Protein AF-A0A6U0AKM1-F1 (afdb_monomer_lite)

Radius of gyration: 22.74 Å; chains: 1; bounding box: 50×72×62 Å

Secondary structure (DSSP, 8-state):
---SSSHHHHHHHHHHSTTS---S--SSEEESSHHHHHHHHHHTTTT--EEEEE---HHHHHHHHHHHHHHHHHHHHTT-TTSEEEEES---TT--S-EEEE---TTSSS---EE--TTS--SHHHHHHHHHHHHS-SEEEESPPPSSS-HHHHHHHHHHHHSSSS-EEEEEEEHHHHHHTHHHHHHHHHHHHHHHTTT-EEEEEEESSTT-GGGGGGTS-TT-HHHHHHHHHTTEEEEEEE-TTT--EEEEEEEGGG--HHHHHHHHHHHHHHS-HHHHT---SS------S----------------

pLDDT: mean 78.34, std 20.93, range [28.61, 98.31]

Organism: NCBI:txid1486918

Sequence (309 aa):
MKTRRIISVCMLALVLVGFCQIIGTQAVEEFEDEKQLMQFVEDSRADTLAVLGMFRKPEEHQEYIDAFTHAEQTFRSYGHEDVTFGRTTRLSEKNKKPKVFITAPHYADSDHITSMVESLEFNVTNVVRFAFFTLIPPYAKWPEFPSNRGTVDEVQRANLHAKNDLPKVYVFMLKDGAEDYGVRIHQTLESVGNAVTGFMVIIHIVVPSKDHSLYLQTAVREGEEKQYMDALASGRLVIIGYDPVSGIRDAEARFIDTFNAESLLGFCNGFLKLLPEDAQNGRSPFPIKYFDKRGKNTVGLGKYSHKEL

Structure (mmCIF, N/CA/C/O backbone):
data_AF-A0A6U0AKM1-F1
#
_entry.id   AF-A0A6U0AKM1-F1
#
loop_
_atom_site.group_PDB
_atom_site.id
_atom_site.type_symbol
_atom_site.label_atom_id
_atom_site.label_alt_id
_atom_site.label_comp_id
_atom_site.label_asym_id
_atom_site.label_entity_id
_atom_site.label_seq_id
_atom_site.pdbx_PDB_ins_code
_atom_site.Cartn_x
_atom_site.Cartn_y
_atom_site.Cartn_z
_atom_site.occupancy
_atom_site.B_iso_or_equiv
_atom_site.auth_seq_id
_atom_site.auth_comp_id
_atom_site.auth_asym_id
_atom_site.auth_atom_id
_atom_site.pdbx_PDB_model_num
ATOM 1 N N . MET A 1 1 ? -14.004 -54.950 35.876 1.00 39.25 1 MET A N 1
ATOM 2 C CA . MET A 1 1 ? -13.014 -54.530 34.849 1.00 39.25 1 MET A CA 1
ATOM 3 C C . MET A 1 1 ? -13.642 -54.813 33.490 1.00 39.25 1 MET A C 1
ATOM 5 O O . MET A 1 1 ? -14.092 -55.928 33.333 1.00 39.25 1 MET A O 1
ATOM 9 N N . LYS A 1 2 ? -13.803 -53.939 32.495 1.00 40.56 2 LYS A N 1
ATOM 10 C CA . LYS A 1 2 ? -13.363 -52.572 32.179 1.00 40.56 2 LYS A CA 1
ATOM 11 C C . LYS A 1 2 ? -14.373 -52.053 31.128 1.00 40.56 2 LYS A C 1
ATOM 13 O O . LYS A 1 2 ? -14.289 -52.497 29.993 1.00 40.56 2 LYS A O 1
ATOM 18 N N . THR A 1 3 ? -15.291 -51.139 31.455 1.00 43.62 3 THR A N 1
ATOM 19 C CA . THR A 1 3 ? -16.170 -50.535 30.417 1.00 43.62 3 THR A CA 1
ATOM 20 C C . THR A 1 3 ? -16.804 -49.213 30.869 1.00 43.62 3 THR A C 1
ATOM 22 O O . THR A 1 3 ? -18.014 -49.041 30.830 1.00 43.62 3 THR A O 1
ATOM 25 N N . ARG A 1 4 ? -16.003 -48.258 31.368 1.00 38.56 4 ARG A N 1
ATOM 26 C CA . ARG A 1 4 ? -16.514 -46.931 31.796 1.00 38.56 4 ARG A CA 1
ATOM 27 C C . ARG A 1 4 ? -15.578 -45.735 31.535 1.00 38.56 4 ARG A C 1
ATOM 29 O O . ARG A 1 4 ? -15.658 -44.740 32.239 1.00 38.56 4 ARG A O 1
ATOM 36 N N . ARG A 1 5 ? -14.680 -45.787 30.543 1.00 41.81 5 ARG A N 1
ATOM 37 C CA . ARG A 1 5 ? -13.703 -44.692 30.311 1.00 41.81 5 ARG A CA 1
ATOM 38 C C . ARG A 1 5 ? -13.474 -44.274 28.851 1.00 41.81 5 ARG A C 1
ATOM 40 O O . ARG A 1 5 ? -12.373 -43.867 28.519 1.00 41.81 5 ARG A O 1
ATOM 47 N N . ILE A 1 6 ? -14.480 -44.354 27.975 1.00 45.06 6 ILE A N 1
ATOM 48 C CA . ILE A 1 6 ? -14.301 -43.926 26.565 1.00 45.06 6 ILE A CA 1
ATOM 49 C C . ILE A 1 6 ? -15.287 -42.828 26.119 1.00 45.06 6 ILE A C 1
ATOM 51 O O . ILE A 1 6 ? -15.034 -42.144 25.140 1.00 45.06 6 ILE A O 1
ATOM 55 N N . ILE A 1 7 ? -16.346 -42.531 26.880 1.00 41.19 7 ILE A N 1
ATOM 56 C CA . ILE A 1 7 ? -17.359 -41.547 26.441 1.00 41.19 7 ILE A CA 1
ATOM 57 C C . ILE A 1 7 ? -17.009 -40.095 26.846 1.00 41.19 7 ILE A C 1
ATOM 59 O O . ILE A 1 7 ? -17.498 -39.149 26.241 1.00 41.19 7 ILE A O 1
ATOM 63 N N . SER A 1 8 ? -16.085 -39.882 27.792 1.00 38.69 8 SER A N 1
ATOM 64 C CA . SER A 1 8 ? -15.742 -38.528 28.274 1.00 38.69 8 SER A CA 1
ATOM 65 C C . SER A 1 8 ? -14.706 -37.770 27.435 1.00 38.69 8 SER A C 1
ATOM 67 O O . SER A 1 8 ? -14.586 -36.563 27.598 1.00 38.69 8 SER A O 1
ATOM 69 N N . VAL A 1 9 ? -13.961 -38.438 26.546 1.00 40.88 9 VAL A N 1
ATOM 70 C CA . VAL A 1 9 ? -12.905 -37.777 25.750 1.00 40.88 9 VAL A CA 1
ATOM 71 C C . VAL A 1 9 ? -13.453 -37.249 24.418 1.00 40.88 9 VAL A C 1
ATOM 73 O O . VAL A 1 9 ? -13.038 -36.190 23.961 1.00 40.88 9 VAL A O 1
ATOM 76 N N . CYS A 1 10 ? -14.472 -37.897 23.843 1.00 34.91 10 CYS A N 1
ATOM 77 C CA . CYS A 1 10 ? -15.115 -37.409 22.619 1.00 34.91 10 CYS A CA 1
ATOM 78 C C . CYS A 1 10 ? -16.050 -36.210 22.856 1.00 34.91 10 CYS A C 1
ATOM 80 O O . CYS A 1 10 ? -16.177 -35.374 21.969 1.00 34.91 10 CYS A O 1
ATOM 82 N N . MET A 1 11 ? -16.651 -36.066 24.047 1.00 33.38 11 MET A N 1
ATOM 83 C CA . MET A 1 11 ? -17.447 -34.869 24.370 1.00 33.38 11 MET A CA 1
ATOM 84 C C . MET A 1 11 ? -16.588 -33.622 24.618 1.00 33.38 11 MET A C 1
ATOM 86 O O . MET A 1 11 ? -17.044 -32.525 24.321 1.00 33.38 11 MET A O 1
ATOM 90 N N . LEU A 1 12 ? -15.347 -33.763 25.099 1.00 35.78 12 LEU A N 1
ATOM 91 C CA . LEU A 1 12 ? -14.451 -32.611 25.258 1.00 35.78 12 LEU A CA 1
ATOM 92 C C . LEU A 1 12 ? -13.901 -32.124 23.906 1.00 35.78 12 LEU A C 1
ATOM 94 O O . LEU A 1 12 ? -13.758 -30.925 23.695 1.00 35.78 12 LEU A O 1
ATOM 98 N N . ALA A 1 13 ? -13.669 -33.043 22.961 1.00 35.19 13 ALA A N 1
ATOM 99 C CA . ALA A 1 13 ? -13.257 -32.699 21.600 1.00 35.19 13 ALA A CA 1
ATOM 100 C C . ALA A 1 13 ? -14.390 -32.051 20.778 1.00 35.19 13 ALA A C 1
ATOM 102 O O . ALA A 1 13 ? -14.126 -31.203 19.936 1.00 35.19 13 ALA A O 1
ATOM 103 N N . LEU A 1 14 ? -15.657 -32.377 21.055 1.00 34.97 14 LEU A N 1
ATOM 104 C CA . LEU A 1 14 ? -16.810 -31.737 20.404 1.00 34.97 14 LEU A CA 1
ATOM 105 C C . LEU A 1 14 ? -17.136 -30.339 20.956 1.00 34.97 14 LEU A C 1
ATOM 107 O O . LEU A 1 14 ? -17.734 -29.542 20.242 1.00 34.97 14 LEU A O 1
ATOM 111 N N . VAL A 1 15 ? -16.699 -30.007 22.175 1.00 36.28 15 VAL A N 1
ATOM 112 C CA . VAL A 1 15 ? -16.806 -28.637 22.716 1.00 36.28 15 VAL A CA 1
ATOM 113 C C . VAL A 1 15 ? -15.678 -27.735 22.192 1.00 36.28 15 VAL A C 1
ATOM 115 O O . VAL A 1 15 ? -15.902 -26.546 21.996 1.00 36.28 15 VAL A O 1
ATOM 118 N N . LEU A 1 16 ? -14.507 -28.293 21.862 1.00 33.41 16 LEU A N 1
ATOM 119 C CA . LEU A 1 16 ? -13.400 -27.556 21.230 1.00 33.41 16 LEU A CA 1
ATOM 120 C C . LEU A 1 16 ? -13.562 -27.364 19.712 1.00 33.41 16 LEU A C 1
ATOM 122 O O . LEU A 1 16 ? -13.019 -26.416 19.161 1.00 33.41 16 LEU A O 1
ATOM 126 N N . VAL A 1 17 ? -14.346 -28.210 19.039 1.00 35.88 17 VAL A N 1
ATOM 127 C CA . VAL A 1 17 ? -14.653 -28.075 17.597 1.00 35.88 17 VAL A CA 1
ATOM 128 C C . VAL A 1 17 ? -15.989 -27.337 17.360 1.00 35.88 17 VAL A C 1
ATOM 130 O O . VAL A 1 17 ? -16.316 -26.961 16.237 1.00 35.88 17 VAL A O 1
ATOM 133 N N . GLY A 1 18 ? -16.754 -27.065 18.424 1.00 29.38 18 GLY A N 1
ATOM 134 C CA . GLY A 1 18 ? -18.084 -26.448 18.370 1.00 29.38 18 GLY A CA 1
ATOM 135 C C . GLY A 1 18 ? -18.129 -24.916 18.297 1.00 29.38 18 GLY A C 1
ATOM 136 O O . GLY A 1 18 ? -19.227 -24.372 18.235 1.00 29.38 18 GLY A O 1
ATOM 137 N N . PHE A 1 19 ? -16.987 -24.216 18.288 1.00 34.62 19 PHE A N 1
ATOM 138 C CA . PHE A 1 19 ? -16.932 -22.742 18.233 1.00 34.62 19 PHE A CA 1
ATOM 139 C C . PHE A 1 19 ? -16.480 -22.154 16.884 1.00 34.62 19 PHE A C 1
ATOM 141 O O . PHE A 1 19 ? -16.369 -20.941 16.762 1.00 34.62 19 PHE A O 1
ATOM 148 N N . CYS A 1 20 ? -16.293 -22.976 15.844 1.00 32.62 20 CYS A N 1
ATOM 149 C CA . CYS A 1 20 ? -15.919 -22.500 14.500 1.00 32.62 20 CYS A CA 1
ATOM 150 C C . CYS A 1 20 ? -17.064 -22.537 13.473 1.00 32.62 20 CYS A C 1
ATOM 152 O O . CYS A 1 20 ? -16.818 -22.523 12.270 1.00 32.62 20 CYS A O 1
ATOM 154 N N . GLN A 1 21 ? -18.326 -22.564 13.912 1.00 33.31 21 GLN A N 1
ATOM 155 C CA . GLN A 1 21 ? -19.469 -22.392 13.009 1.00 33.31 21 GLN A CA 1
ATOM 156 C C . GLN A 1 21 ? -20.300 -21.164 13.382 1.00 33.31 21 GLN A C 1
ATOM 158 O O . GLN A 1 21 ? -21.411 -21.277 13.891 1.00 33.31 21 GLN A O 1
ATOM 163 N N . ILE A 1 22 ? -19.772 -19.981 13.059 1.00 38.09 22 ILE A N 1
ATOM 164 C CA . ILE A 1 22 ? -20.593 -18.789 12.828 1.00 38.09 22 ILE A CA 1
ATOM 165 C C . ILE A 1 22 ? -20.657 -18.583 11.314 1.00 38.09 22 ILE A C 1
ATOM 167 O O . ILE A 1 22 ? -19.802 -17.952 10.700 1.00 38.09 22 ILE A O 1
ATOM 171 N N . ILE A 1 23 ? -21.687 -19.157 10.693 1.00 35.72 23 ILE A N 1
ATOM 172 C CA . ILE A 1 23 ? -22.139 -18.729 9.369 1.00 35.72 23 ILE A CA 1
ATOM 173 C C . ILE A 1 23 ? -22.959 -17.459 9.603 1.00 35.72 23 ILE A C 1
ATOM 175 O O . ILE A 1 23 ? -24.096 -17.535 10.065 1.00 35.72 23 ILE A O 1
ATOM 179 N N . GLY A 1 24 ? -22.374 -16.302 9.295 1.00 30.30 24 GLY A N 1
ATOM 180 C CA . GLY A 1 24 ? -23.099 -15.035 9.216 1.00 30.30 24 GLY A CA 1
ATOM 181 C C . GLY A 1 24 ? -22.304 -13.828 9.698 1.00 30.30 24 GLY A C 1
ATOM 182 O O . GLY A 1 24 ? -22.406 -13.456 10.858 1.00 30.30 24 GLY A O 1
ATOM 183 N N . THR A 1 25 ? -21.580 -13.188 8.775 1.00 37.41 25 THR A N 1
ATOM 184 C CA . THR A 1 25 ? -21.499 -11.719 8.641 1.00 37.41 25 THR A CA 1
ATOM 185 C C . THR A 1 25 ? -21.660 -10.906 9.934 1.00 37.41 25 THR A C 1
ATOM 187 O O . THR A 1 25 ? -22.650 -10.190 10.094 1.00 37.41 25 THR A O 1
ATOM 190 N N . GLN A 1 26 ? -20.678 -10.945 10.832 1.00 46.28 26 GLN A N 1
ATOM 191 C CA . GLN A 1 26 ? -20.429 -9.799 11.703 1.00 46.28 26 GLN A CA 1
ATOM 192 C C . GLN A 1 26 ? -19.240 -9.020 11.140 1.00 46.28 26 GLN A C 1
ATOM 194 O O . GLN A 1 26 ? -18.297 -9.589 10.599 1.00 46.28 26 GLN A O 1
ATOM 199 N N . ALA A 1 27 ? -19.392 -7.697 11.110 1.00 72.69 27 ALA A N 1
ATOM 200 C CA . ALA A 1 27 ? -18.392 -6.760 10.608 1.00 72.69 27 ALA A CA 1
ATOM 201 C C . ALA A 1 27 ? -17.082 -6.928 11.392 1.00 72.69 27 ALA A C 1
ATOM 203 O O . ALA A 1 27 ? -16.047 -7.190 10.807 1.00 72.69 27 ALA A O 1
ATOM 204 N N . VAL A 1 28 ? -17.165 -6.936 12.720 1.00 85.06 28 VAL A N 1
ATOM 205 C CA . VAL A 1 28 ? -16.029 -7.023 13.642 1.00 85.06 28 VAL A CA 1
ATOM 206 C C . VAL A 1 28 ? -16.241 -8.205 14.593 1.00 85.06 28 VAL A C 1
ATOM 208 O O . VAL A 1 28 ? -17.350 -8.378 15.096 1.00 85.06 28 VAL A O 1
ATOM 211 N N . GLU A 1 29 ? -15.200 -8.995 14.849 1.00 89.50 29 GLU A N 1
ATOM 212 C CA . GLU A 1 29 ? -15.200 -10.082 15.835 1.00 89.50 29 GLU A CA 1
ATOM 213 C C . GLU A 1 29 ? -15.211 -9.529 17.270 1.00 89.50 29 GLU A C 1
ATOM 215 O O . GLU A 1 29 ? -14.455 -8.617 17.603 1.00 89.50 29 GLU A O 1
ATOM 220 N N . GLU A 1 30 ? -16.064 -10.070 18.141 1.00 90.94 30 GLU A N 1
ATOM 221 C CA . GLU A 1 30 ? -16.194 -9.618 19.533 1.00 90.94 30 GLU A CA 1
ATOM 222 C C . GLU A 1 30 ? -15.528 -10.604 20.496 1.00 90.94 30 GLU A C 1
ATOM 224 O O . GLU A 1 30 ? -15.947 -11.756 20.619 1.00 90.94 30 GLU A O 1
ATOM 229 N N . PHE A 1 31 ? -14.533 -10.124 21.236 1.00 90.31 31 PHE A N 1
ATOM 230 C CA . PHE A 1 31 ? -13.915 -10.837 22.348 1.00 90.31 31 PHE A CA 1
ATOM 231 C C . PHE A 1 31 ? -14.637 -10.511 23.656 1.00 90.31 31 PHE A C 1
ATOM 233 O O . PHE A 1 31 ? -14.935 -9.347 23.953 1.00 90.31 31 PHE A O 1
ATOM 240 N N . GLU A 1 32 ? -14.868 -11.538 24.473 1.00 88.56 32 GLU A N 1
ATOM 241 C CA . GLU A 1 32 ? -15.566 -11.438 25.751 1.00 88.56 32 GLU A CA 1
ATOM 242 C C . GLU A 1 32 ? -14.906 -10.416 26.676 1.00 88.56 32 GLU A C 1
ATOM 244 O O . GLU A 1 32 ? -15.606 -9.608 27.289 1.00 88.56 32 GLU A O 1
ATOM 249 N N . ASP A 1 33 ? -13.576 -10.433 26.763 1.00 87.81 33 ASP A N 1
ATOM 250 C CA . ASP A 1 33 ? -12.797 -9.535 27.603 1.00 87.81 33 ASP A CA 1
ATOM 251 C C . ASP A 1 33 ? -11.377 -9.289 27.064 1.00 87.81 33 ASP A C 1
ATOM 253 O O . ASP A 1 33 ? -10.931 -9.863 26.065 1.00 87.81 33 ASP A O 1
ATOM 257 N N . GLU A 1 34 ? -10.656 -8.403 27.757 1.00 88.69 34 GLU A N 1
ATOM 258 C CA . GLU A 1 34 ? -9.249 -8.092 27.491 1.00 88.69 34 GLU A CA 1
ATOM 259 C C . GLU A 1 34 ? -8.356 -9.345 27.500 1.00 88.69 34 GLU A C 1
ATOM 261 O O . GLU A 1 34 ? -7.423 -9.437 26.705 1.00 88.69 34 GLU A O 1
ATOM 266 N N . LYS A 1 35 ? -8.640 -10.331 28.359 1.00 88.94 35 LYS A N 1
ATOM 267 C CA . LYS A 1 35 ? -7.818 -11.539 28.486 1.00 88.94 35 LYS A CA 1
ATOM 268 C C . LYS A 1 35 ? -7.959 -12.428 27.252 1.00 88.94 35 LYS A C 1
ATOM 270 O O . LYS A 1 35 ? -6.947 -12.904 26.749 1.00 88.94 35 LYS A O 1
ATOM 275 N N . GLN A 1 36 ? -9.178 -12.636 26.760 1.00 88.38 36 GLN A N 1
ATOM 276 C CA . GLN A 1 36 ? -9.423 -13.434 25.561 1.00 88.38 36 GLN A CA 1
ATOM 277 C C . GLN A 1 36 ? -8.796 -12.789 24.321 1.00 88.38 36 GLN A C 1
ATOM 279 O O . GLN A 1 36 ? -8.185 -13.483 23.514 1.00 88.38 36 GLN A O 1
ATOM 284 N N . LEU A 1 37 ? -8.898 -11.463 24.193 1.00 88.31 37 LEU A N 1
ATOM 285 C CA . LEU A 1 37 ? -8.270 -10.734 23.091 1.00 88.31 37 LEU A CA 1
ATOM 286 C C . LEU A 1 37 ? -6.741 -10.875 23.137 1.00 88.31 37 LEU A C 1
ATOM 288 O O . LEU A 1 37 ? -6.114 -11.160 22.121 1.00 88.31 37 LEU A O 1
ATOM 292 N N . MET A 1 38 ? -6.127 -10.733 24.314 1.00 86.19 38 MET A N 1
ATOM 293 C CA . MET A 1 38 ? -4.679 -10.921 24.452 1.00 86.19 38 MET A CA 1
ATOM 294 C C . MET A 1 38 ? -4.245 -12.375 24.233 1.00 86.19 38 MET A C 1
ATOM 296 O O . MET A 1 38 ? -3.165 -12.602 23.701 1.00 86.19 38 MET A O 1
ATOM 300 N N . GLN A 1 39 ? -5.087 -13.354 24.572 1.00 85.56 39 GLN A N 1
ATOM 301 C CA . GLN A 1 39 ? -4.829 -14.753 24.239 1.00 85.56 39 GLN A CA 1
ATOM 302 C C . GLN A 1 39 ? -4.851 -14.982 22.721 1.00 85.56 39 GLN A C 1
ATOM 304 O O . GLN A 1 39 ? -3.956 -15.635 22.198 1.00 85.56 39 GLN A O 1
ATOM 309 N N . PHE A 1 40 ? -5.798 -14.373 21.998 1.00 83.88 40 PHE A N 1
ATOM 310 C CA . PHE A 1 40 ? -5.787 -14.388 20.533 1.00 83.88 40 PHE A CA 1
ATOM 311 C C . PHE A 1 40 ? -4.476 -13.823 19.975 1.00 83.88 40 PHE A C 1
ATOM 313 O O . PHE A 1 40 ? -3.875 -14.454 19.119 1.00 83.88 40 PHE A O 1
ATOM 320 N N . VAL A 1 41 ? -3.980 -12.701 20.509 1.00 80.62 41 VAL A N 1
ATOM 321 C CA . VAL A 1 41 ? -2.684 -12.114 20.111 1.00 80.62 41 VAL A CA 1
ATOM 322 C C . VAL A 1 41 ? -1.508 -13.074 20.326 1.00 80.62 41 VAL A C 1
ATOM 324 O O . VAL A 1 41 ? -0.542 -13.054 19.564 1.00 80.62 41 VAL A O 1
ATOM 327 N N . GLU A 1 42 ? -1.546 -13.885 21.382 1.00 77.88 42 GLU A N 1
ATOM 328 C CA . GLU A 1 42 ? -0.516 -14.887 21.667 1.00 77.88 42 GLU A CA 1
ATOM 329 C C . GLU A 1 42 ? -0.609 -16.106 20.740 1.00 77.88 42 GLU A C 1
ATOM 331 O O . GLU A 1 42 ? 0.427 -16.602 20.295 1.00 77.88 42 GLU A O 1
ATOM 336 N N . ASP A 1 43 ? -1.827 -16.536 20.413 1.00 73.38 43 ASP A N 1
ATOM 337 C CA . ASP A 1 43 ? -2.104 -17.702 19.572 1.00 73.38 43 ASP A CA 1
ATOM 338 C C . ASP A 1 43 ? -1.950 -17.392 18.067 1.00 73.38 43 ASP A C 1
ATOM 340 O O . ASP A 1 43 ? -1.542 -18.254 17.292 1.00 73.38 43 ASP A O 1
ATOM 344 N N . SER A 1 44 ? -2.222 -16.152 17.641 1.00 62.97 44 SER A N 1
ATOM 345 C CA . SER A 1 44 ? -2.247 -15.717 16.236 1.00 62.97 44 SER A CA 1
ATOM 346 C C . SER A 1 44 ? -0.889 -15.257 15.696 1.00 62.97 44 SER A C 1
ATOM 348 O O . SER A 1 44 ? -0.823 -14.657 14.624 1.00 62.97 44 SER A O 1
ATOM 350 N N . ARG A 1 45 ? 0.207 -15.515 16.423 1.00 60.62 45 ARG A N 1
ATOM 351 C CA . ARG A 1 45 ? 1.580 -15.061 16.114 1.00 60.62 45 ARG A CA 1
ATOM 352 C C . ARG A 1 45 ? 2.192 -15.646 14.829 1.00 60.62 45 ARG A C 1
ATOM 354 O O . ARG A 1 45 ? 3.411 -15.583 14.697 1.00 60.62 45 ARG A O 1
ATOM 361 N N . ALA A 1 46 ? 1.421 -16.227 13.914 1.00 52.97 46 ALA A N 1
ATOM 362 C CA . ALA A 1 46 ? 1.972 -16.811 12.689 1.00 52.97 46 ALA A CA 1
ATOM 363 C C . ALA A 1 46 ? 1.140 -16.592 11.414 1.00 52.97 46 ALA A C 1
ATOM 365 O O . ALA A 1 46 ? 1.741 -16.559 10.346 1.00 52.97 46 ALA A O 1
ATOM 366 N N . ASP A 1 47 ? -0.190 -16.437 11.500 1.00 61.00 47 ASP A N 1
ATOM 367 C CA . ASP A 1 47 ? -1.055 -16.715 10.336 1.00 61.00 47 ASP A CA 1
ATOM 368 C C . ASP A 1 47 ? -2.269 -15.768 10.183 1.00 61.00 47 ASP A C 1
ATOM 370 O O . ASP A 1 47 ? -3.279 -16.142 9.583 1.00 61.00 47 ASP A O 1
ATOM 374 N N . THR A 1 48 ? -2.283 -14.578 10.802 1.00 70.06 48 THR A N 1
ATOM 375 C CA . THR A 1 48 ? -3.468 -13.694 10.721 1.00 70.06 48 THR A CA 1
ATOM 376 C C . THR A 1 48 ? -3.130 -12.206 10.666 1.00 70.06 48 THR A C 1
ATOM 378 O O . THR A 1 48 ? -2.514 -11.642 11.572 1.00 70.06 48 THR A O 1
ATOM 381 N N . LEU A 1 49 ? -3.623 -11.533 9.620 1.00 79.06 49 LEU A N 1
ATOM 382 C CA . LEU A 1 49 ? -3.681 -10.074 9.532 1.00 79.06 49 LEU A CA 1
ATOM 383 C C . LEU A 1 49 ? -4.817 -9.552 10.418 1.00 79.06 49 LEU A C 1
ATOM 385 O O . LEU A 1 49 ? -5.970 -9.554 9.995 1.00 79.06 49 LEU A O 1
ATOM 389 N N . ALA A 1 50 ? -4.503 -9.101 11.635 1.00 85.50 50 ALA A N 1
ATOM 390 C CA . ALA A 1 50 ? -5.511 -8.659 12.598 1.00 85.50 50 ALA A CA 1
ATOM 391 C C . ALA A 1 50 ? -5.364 -7.185 13.005 1.00 85.50 50 ALA A C 1
ATOM 393 O O . ALA A 1 50 ? -4.299 -6.744 13.440 1.00 85.50 50 ALA A O 1
ATOM 394 N N . VAL A 1 51 ? -6.471 -6.444 12.937 1.00 90.44 51 VAL A N 1
ATOM 395 C CA . VAL A 1 51 ? -6.646 -5.105 13.509 1.00 90.44 51 VAL A CA 1
ATOM 396 C C . VAL A 1 51 ? -7.513 -5.234 14.754 1.00 90.44 51 VAL A C 1
ATOM 398 O O . VAL A 1 51 ? -8.657 -5.681 14.683 1.00 90.44 51 VAL A O 1
ATOM 401 N N . LEU A 1 52 ? -6.975 -4.852 15.909 1.00 92.81 52 LEU A N 1
ATOM 402 C CA . LEU A 1 52 ? -7.582 -5.116 17.207 1.00 92.81 52 LEU A CA 1
ATOM 403 C 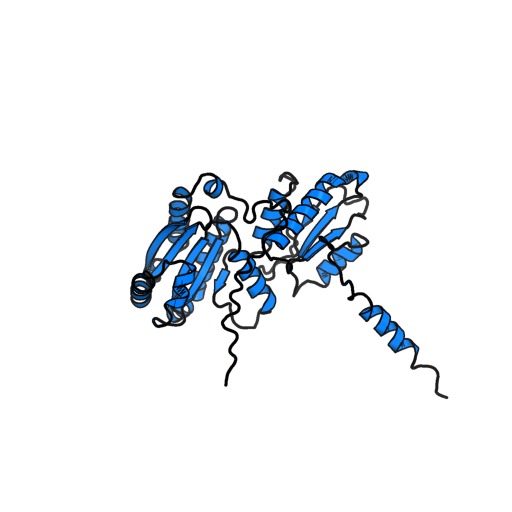C . LEU A 1 52 ? -7.951 -3.825 17.935 1.00 92.81 52 LEU A C 1
ATOM 405 O O . LEU A 1 52 ? -7.158 -2.888 18.014 1.00 92.81 52 LEU A O 1
ATOM 409 N N . GLY A 1 53 ? -9.165 -3.787 18.478 1.00 93.31 53 GLY A N 1
ATOM 410 C CA . GLY A 1 53 ? -9.724 -2.655 19.206 1.00 93.31 53 GLY A CA 1
ATOM 411 C C . GLY A 1 53 ? -9.994 -2.963 20.680 1.00 93.31 53 GLY A C 1
ATOM 412 O O . GLY A 1 53 ? -10.590 -3.977 21.032 1.00 93.31 53 GLY A O 1
ATOM 413 N N . MET A 1 54 ? -9.612 -2.051 21.565 1.00 93.50 54 MET A N 1
ATOM 414 C CA . MET A 1 54 ? -9.979 -2.072 22.979 1.00 93.50 54 MET A CA 1
ATOM 415 C C . MET A 1 54 ? -10.784 -0.819 23.290 1.00 93.50 54 MET A C 1
ATOM 417 O O . MET A 1 54 ? -10.253 0.294 23.291 1.00 93.50 54 MET A O 1
ATOM 421 N N . PHE A 1 55 ? -12.067 -1.005 23.580 1.00 92.44 55 PHE A N 1
ATOM 422 C CA . PHE A 1 55 ? -12.997 0.076 23.879 1.00 92.44 55 PHE A CA 1
ATOM 423 C C . PHE A 1 55 ? -13.653 -0.159 25.232 1.00 92.44 55 PHE A C 1
ATOM 425 O O . PHE A 1 55 ? -13.755 -1.285 25.700 1.00 92.44 55 PHE A O 1
ATOM 432 N N . ARG A 1 56 ? -14.104 0.903 25.892 1.00 89.88 56 ARG A N 1
ATOM 433 C CA . ARG A 1 56 ? -15.045 0.753 26.995 1.00 89.88 56 ARG A CA 1
ATOM 434 C C . ARG A 1 56 ? -16.433 0.494 26.432 1.00 89.88 56 ARG A C 1
ATOM 436 O O . ARG A 1 56 ? -16.625 0.427 25.218 1.00 89.88 56 ARG A O 1
ATOM 443 N N . LYS A 1 57 ? -17.395 0.318 27.329 1.00 85.62 57 LYS A N 1
ATOM 444 C CA . LYS A 1 57 ? -18.779 0.080 26.943 1.00 85.62 57 LYS A CA 1
ATOM 445 C C . LYS A 1 57 ? -19.310 1.214 26.046 1.00 85.62 57 LYS A C 1
ATOM 447 O O . LYS A 1 57 ? -18.815 2.342 26.146 1.00 85.62 57 LYS A O 1
ATOM 452 N N . PRO A 1 58 ? -20.309 0.923 25.197 1.00 81.75 58 PRO A N 1
ATOM 453 C CA . PRO A 1 58 ? -20.986 1.896 24.339 1.00 81.75 58 PRO A CA 1
ATOM 454 C C . PRO A 1 58 ? -21.273 3.251 24.990 1.00 81.75 58 PRO A C 1
ATOM 456 O O . PRO A 1 58 ? -21.023 4.285 24.384 1.00 81.75 58 PRO A O 1
ATOM 459 N N . GLU A 1 59 ? -21.711 3.273 26.249 1.00 85.31 59 GLU A N 1
ATOM 460 C CA . GLU A 1 59 ? -22.066 4.512 26.950 1.00 85.31 59 GLU A CA 1
ATOM 461 C C . GLU A 1 59 ? -20.877 5.471 27.135 1.00 85.31 59 GLU A C 1
ATOM 463 O O . GLU A 1 59 ? -21.079 6.665 27.339 1.00 85.31 59 GLU A O 1
ATOM 468 N N . GLU A 1 60 ? -19.646 4.957 27.061 1.00 85.94 60 GLU A N 1
ATOM 469 C CA . GLU A 1 60 ? -18.413 5.740 27.144 1.00 85.94 60 GLU A CA 1
ATOM 470 C C . GLU A 1 60 ? -17.776 5.958 25.763 1.00 85.94 60 GLU A C 1
ATOM 472 O O . GLU A 1 60 ? -17.335 7.065 25.470 1.00 85.94 60 GLU A O 1
ATOM 477 N N . HIS A 1 61 ? -17.690 4.921 24.919 1.00 92.38 61 HIS A N 1
ATOM 478 C CA . HIS A 1 61 ? -16.829 4.911 23.722 1.00 92.38 61 HIS A CA 1
ATOM 479 C C . HIS A 1 61 ? -17.574 4.662 22.391 1.00 92.38 61 HIS A C 1
ATOM 481 O O . HIS A 1 61 ? -16.939 4.237 21.423 1.00 92.38 61 HIS A O 1
ATOM 487 N N . GLN A 1 62 ? -18.890 4.912 22.302 1.00 91.44 62 GLN A N 1
ATOM 488 C CA . GLN A 1 62 ? -19.680 4.629 21.088 1.00 91.44 62 GLN A CA 1
ATOM 489 C C . GLN A 1 62 ? -19.055 5.191 19.800 1.00 91.44 62 GLN A C 1
ATOM 491 O O . GLN A 1 62 ? -18.951 4.471 18.813 1.00 91.44 62 GLN A O 1
ATOM 496 N N . GLU A 1 63 ? -18.577 6.439 19.810 1.00 90.56 63 GLU A N 1
ATOM 497 C CA . GLU A 1 63 ? -17.998 7.075 18.616 1.00 90.56 63 GLU A CA 1
ATOM 498 C C . GLU A 1 63 ? -16.762 6.331 18.074 1.00 90.56 63 GLU A C 1
ATOM 500 O O . GLU A 1 63 ? -16.595 6.183 16.862 1.00 90.56 63 GLU A O 1
ATOM 505 N N . TYR A 1 64 ? -15.925 5.786 18.962 1.00 92.00 64 TYR A N 1
ATOM 506 C CA . TYR A 1 64 ? -14.728 5.026 18.590 1.00 92.00 64 TYR A CA 1
ATOM 507 C C . TYR A 1 64 ? -15.087 3.632 18.077 1.00 92.00 64 TYR A C 1
ATOM 509 O O . TYR A 1 64 ? -14.494 3.142 17.116 1.00 92.00 64 TYR A O 1
ATOM 517 N N . ILE A 1 65 ? -16.088 3.012 18.705 1.00 91.69 65 ILE A N 1
ATOM 518 C CA . ILE A 1 65 ? -16.659 1.724 18.302 1.00 91.69 65 ILE A CA 1
ATOM 519 C C . ILE A 1 65 ? -17.237 1.834 16.884 1.00 91.69 65 ILE A C 1
ATOM 521 O O . ILE A 1 65 ? -16.961 0.974 16.041 1.00 91.69 65 ILE A O 1
ATOM 525 N N . ASP A 1 66 ? -17.980 2.903 16.597 1.00 91.00 66 ASP A N 1
ATOM 526 C CA . ASP A 1 66 ? -18.557 3.171 15.278 1.00 91.00 66 ASP A CA 1
ATOM 527 C C . ASP A 1 66 ? -17.467 3.440 14.241 1.00 91.00 66 ASP A C 1
ATOM 529 O O . ASP A 1 66 ? -17.466 2.825 13.173 1.00 91.00 66 ASP A O 1
ATOM 533 N N . ALA A 1 67 ? -16.485 4.288 14.569 1.00 91.94 67 ALA A N 1
ATOM 534 C CA . ALA A 1 67 ? -15.374 4.582 13.673 1.00 91.94 67 ALA A CA 1
ATOM 535 C C . ALA A 1 67 ? -14.571 3.322 13.303 1.00 91.94 67 ALA A C 1
ATOM 537 O O . ALA A 1 67 ? -14.233 3.117 12.136 1.00 91.94 67 ALA A O 1
ATOM 538 N N . PHE A 1 68 ? -14.312 2.452 14.282 1.00 94.06 68 PHE A N 1
ATOM 539 C CA . PHE A 1 68 ? -13.633 1.175 14.075 1.00 94.06 68 PHE A CA 1
ATOM 540 C C . PHE A 1 68 ? -14.454 0.215 13.206 1.00 94.06 68 PHE A C 1
ATOM 542 O O . PHE A 1 68 ? -13.925 -0.402 12.283 1.00 94.06 68 PHE A O 1
ATOM 549 N N . THR A 1 69 ? -15.764 0.139 13.447 1.00 92.19 69 THR A N 1
ATOM 550 C CA . THR A 1 69 ? -16.679 -0.692 12.647 1.00 92.19 69 THR A CA 1
ATOM 551 C C . THR A 1 69 ? -16.744 -0.211 11.196 1.00 92.19 69 THR A C 1
ATOM 553 O O . THR A 1 69 ? -16.728 -1.017 10.271 1.00 92.19 69 THR A O 1
ATOM 556 N N . HIS A 1 70 ? -16.783 1.102 10.966 1.00 91.50 70 HIS A N 1
ATOM 557 C CA . HIS A 1 70 ? -16.767 1.668 9.616 1.00 91.50 70 HIS A CA 1
ATOM 558 C C . HIS A 1 70 ? -15.427 1.460 8.899 1.00 91.50 70 HIS A C 1
ATOM 560 O O . HIS A 1 70 ? -15.403 1.315 7.674 1.00 91.50 70 HIS A O 1
ATOM 566 N N . ALA A 1 71 ? -14.313 1.431 9.634 1.00 92.69 71 ALA A N 1
ATOM 567 C CA . ALA A 1 71 ? -13.013 1.115 9.055 1.00 92.69 71 ALA A CA 1
ATOM 568 C C . ALA A 1 71 ? -12.984 -0.323 8.518 1.00 92.69 71 ALA A C 1
ATOM 570 O O . ALA A 1 71 ? -12.587 -0.532 7.374 1.00 92.69 71 ALA A O 1
ATOM 571 N N . GLU A 1 72 ? -13.496 -1.287 9.284 1.00 93.12 72 GLU A N 1
ATOM 572 C CA . GLU A 1 72 ? -13.655 -2.671 8.824 1.00 93.12 72 GLU A CA 1
ATOM 573 C C . GLU A 1 72 ? -14.506 -2.756 7.553 1.00 93.12 72 GLU A C 1
ATOM 575 O O . GLU A 1 72 ? -14.081 -3.314 6.541 1.00 93.12 72 GLU A O 1
ATOM 580 N N . GLN A 1 73 ? -15.682 -2.123 7.568 1.00 90.50 73 GLN A N 1
ATOM 581 C CA . GLN A 1 73 ? -16.582 -2.118 6.414 1.00 90.50 73 GLN A CA 1
ATOM 582 C C . GLN A 1 73 ? -15.913 -1.515 5.178 1.00 90.50 73 GLN A C 1
ATOM 584 O O . GLN A 1 73 ? -16.160 -1.956 4.052 1.00 90.50 73 GLN A O 1
ATOM 589 N N . THR A 1 74 ? -15.040 -0.525 5.382 1.00 90.31 74 THR A N 1
ATOM 590 C CA . THR A 1 74 ? -14.233 0.057 4.314 1.00 90.31 74 THR A CA 1
ATOM 591 C C . THR A 1 74 ? -13.297 -1.001 3.730 1.00 90.31 74 THR A C 1
ATOM 593 O O . THR A 1 74 ? -13.391 -1.245 2.532 1.00 90.31 74 THR A O 1
ATOM 596 N N . PHE A 1 75 ? -12.488 -1.703 4.531 1.00 89.19 75 PHE A N 1
ATOM 597 C CA . PHE A 1 75 ? -11.622 -2.796 4.045 1.00 89.19 75 PHE A CA 1
ATOM 598 C C . PHE A 1 75 ? -12.412 -3.860 3.271 1.00 89.19 75 PHE A C 1
ATOM 600 O O . PHE A 1 75 ? -12.082 -4.188 2.126 1.00 89.19 75 PHE A O 1
ATOM 607 N N . ARG A 1 76 ? -13.529 -4.315 3.843 1.00 86.75 76 ARG A N 1
ATOM 608 C CA . ARG A 1 76 ? -14.444 -5.272 3.214 1.00 86.75 76 ARG A CA 1
ATOM 609 C C . ARG A 1 76 ? -14.954 -4.792 1.855 1.00 86.75 76 ARG A C 1
ATOM 611 O O . ARG A 1 76 ? -14.955 -5.549 0.888 1.00 86.75 76 ARG A O 1
ATOM 618 N N . SER A 1 77 ? -15.333 -3.519 1.736 1.00 86.44 77 SER A N 1
ATOM 619 C CA . SER A 1 77 ? -15.835 -2.939 0.479 1.00 86.44 77 SER A CA 1
ATOM 620 C C . SER A 1 77 ? -14.791 -2.860 -0.648 1.00 86.44 77 SER A C 1
ATOM 622 O O . SER A 1 77 ? -15.164 -2.732 -1.817 1.00 86.44 77 SER A O 1
ATOM 624 N N . TYR A 1 78 ? -13.499 -2.948 -0.314 1.00 84.06 78 TYR A N 1
ATOM 625 C CA . TYR A 1 78 ? -12.391 -3.059 -1.273 1.00 84.06 78 TYR A CA 1
ATOM 626 C C . TYR A 1 78 ? -11.955 -4.519 -1.500 1.00 84.06 78 TYR A C 1
ATOM 628 O O . TYR A 1 78 ? -11.028 -4.780 -2.263 1.00 84.06 78 TYR A O 1
ATOM 636 N N . GLY A 1 79 ? -12.680 -5.485 -0.923 1.00 83.38 79 GLY A N 1
ATOM 637 C CA . GLY A 1 79 ? -12.444 -6.915 -1.106 1.00 83.38 79 GLY A CA 1
ATOM 638 C C . GLY A 1 79 ? -11.368 -7.492 -0.188 1.00 83.38 79 GLY A C 1
ATOM 639 O O . GLY A 1 79 ? -10.792 -8.518 -0.541 1.00 83.38 79 GLY A O 1
ATOM 640 N N . HIS A 1 80 ? -11.106 -6.843 0.950 1.00 85.06 80 HIS A N 1
ATOM 641 C CA . HIS A 1 80 ? -10.165 -7.292 1.982 1.00 85.06 80 HIS A CA 1
ATOM 642 C C . HIS A 1 80 ? -10.897 -7.925 3.177 1.00 85.06 80 HIS A C 1
ATOM 644 O O . HIS A 1 80 ? -10.723 -7.517 4.321 1.00 85.06 80 HIS A O 1
ATOM 650 N N . GLU A 1 81 ? -11.782 -8.887 2.889 1.00 80.44 81 GLU A N 1
ATOM 651 C CA . GLU A 1 81 ? -12.522 -9.691 3.886 1.00 80.44 81 GLU A CA 1
ATOM 652 C C . GLU A 1 81 ? -11.614 -10.620 4.707 1.00 80.44 81 GLU A C 1
ATOM 654 O O . GLU A 1 81 ? -12.025 -11.161 5.727 1.00 80.44 81 GLU A O 1
ATOM 659 N N . ASP A 1 82 ? -10.391 -10.816 4.231 1.00 76.75 82 ASP A N 1
ATOM 660 C CA . ASP A 1 82 ? -9.324 -11.618 4.815 1.00 76.75 82 ASP A CA 1
ATOM 661 C C . ASP A 1 82 ? -8.540 -10.892 5.920 1.00 76.75 82 ASP A C 1
ATOM 663 O O . ASP A 1 82 ? -7.778 -11.532 6.641 1.00 76.75 82 ASP A O 1
ATOM 667 N N . VAL A 1 83 ? -8.735 -9.579 6.084 1.00 84.31 83 VAL A N 1
ATOM 668 C CA . VAL A 1 83 ? -8.200 -8.831 7.227 1.00 84.31 83 VAL A CA 1
ATOM 669 C C . VAL A 1 83 ? -9.174 -8.947 8.396 1.00 84.31 83 VAL A C 1
ATOM 671 O O . VAL A 1 83 ? -10.277 -8.401 8.357 1.00 84.31 83 VAL A O 1
ATOM 674 N N . THR A 1 84 ? -8.755 -9.616 9.466 1.00 86.69 84 THR A N 1
ATOM 675 C CA . THR A 1 84 ? -9.553 -9.758 10.684 1.00 86.69 84 THR A CA 1
ATOM 676 C C . THR A 1 84 ? -9.622 -8.427 11.421 1.00 86.69 84 THR A C 1
ATOM 678 O O . THR A 1 84 ? -8.605 -7.849 11.797 1.00 86.69 84 THR A O 1
ATOM 681 N N . PHE A 1 85 ? -10.833 -7.954 11.697 1.00 90.75 85 PHE A N 1
ATOM 682 C CA . PHE A 1 85 ? -11.063 -6.888 12.666 1.00 90.75 85 PHE A CA 1
ATOM 683 C C . PHE A 1 85 ? -11.700 -7.498 13.900 1.00 90.75 85 PHE A C 1
ATOM 685 O O . PHE A 1 85 ? -12.767 -8.099 13.805 1.00 90.75 85 PHE A O 1
ATOM 692 N N . GLY A 1 86 ? -11.075 -7.309 15.057 1.00 91.75 86 GLY A N 1
ATOM 693 C CA . GLY A 1 86 ? -11.576 -7.815 16.328 1.00 91.75 86 GLY A CA 1
ATOM 694 C C . GLY A 1 86 ? -11.582 -6.738 17.404 1.00 91.75 86 GLY A C 1
ATOM 695 O O . GLY A 1 86 ? -10.776 -5.810 17.367 1.00 91.75 86 GLY A O 1
ATOM 696 N N . ARG A 1 87 ? -12.493 -6.814 18.373 1.00 93.50 87 ARG A N 1
ATOM 697 C CA . ARG A 1 87 ? -12.538 -5.856 19.482 1.00 93.50 87 ARG A CA 1
ATOM 698 C C . ARG A 1 87 ? -13.039 -6.452 20.787 1.00 93.50 87 ARG A C 1
ATOM 700 O O . ARG A 1 87 ? -13.685 -7.488 20.801 1.00 93.50 87 ARG A O 1
ATOM 707 N N . THR A 1 88 ? -12.793 -5.748 21.886 1.00 93.06 88 THR A N 1
ATOM 708 C CA . THR A 1 88 ? -13.486 -5.977 23.159 1.00 93.06 88 THR A CA 1
ATOM 709 C C . THR A 1 88 ? -14.027 -4.668 23.729 1.00 93.06 88 THR A C 1
ATOM 711 O O . THR A 1 88 ? -13.431 -3.603 23.541 1.00 93.06 88 THR A O 1
ATOM 714 N N . THR A 1 89 ? -15.150 -4.758 24.447 1.00 90.50 89 THR A N 1
ATOM 715 C CA . THR A 1 89 ? -15.761 -3.645 25.199 1.00 90.50 89 THR A CA 1
ATOM 716 C C . THR A 1 89 ? -15.654 -3.810 26.722 1.00 90.50 89 THR A C 1
ATOM 718 O O . THR A 1 89 ? -16.031 -2.915 27.489 1.00 90.50 89 THR A O 1
ATOM 721 N N . ARG A 1 90 ? -15.143 -4.960 27.191 1.00 88.94 90 ARG A N 1
ATOM 722 C CA . ARG A 1 90 ? -14.967 -5.276 28.615 1.00 88.94 90 ARG A CA 1
ATOM 723 C C . ARG A 1 90 ? -13.500 -5.131 29.006 1.00 88.94 90 ARG A C 1
ATOM 725 O O . ARG A 1 90 ? -12.739 -6.096 29.041 1.00 88.94 90 ARG A O 1
ATOM 732 N N . LEU A 1 91 ? -13.117 -3.894 29.307 1.00 86.56 91 LEU A N 1
ATOM 733 C CA . LEU A 1 91 ? -11.759 -3.549 29.721 1.00 86.56 91 LEU A CA 1
ATOM 734 C C . LEU A 1 91 ? -11.595 -3.552 31.236 1.00 86.56 91 LEU A C 1
ATOM 736 O O . LEU A 1 91 ? -12.507 -3.190 31.983 1.00 86.56 91 LEU A O 1
ATOM 740 N N . SER A 1 92 ? -10.387 -3.891 31.685 1.00 81.25 92 SER A N 1
ATOM 741 C CA . SER A 1 92 ? -9.984 -3.658 33.069 1.00 81.25 92 SER A CA 1
ATOM 742 C C . SER A 1 92 ? -9.977 -2.156 33.400 1.00 81.25 92 SER A C 1
ATOM 744 O O . SER A 1 92 ? -9.773 -1.305 32.532 1.00 81.25 92 SER A O 1
ATOM 746 N N . GLU A 1 93 ? -10.133 -1.792 34.680 1.00 75.75 93 GLU A N 1
ATOM 747 C CA . GLU A 1 93 ? -10.144 -0.376 35.104 1.00 75.75 93 GLU A CA 1
ATOM 748 C C . GLU A 1 93 ? -8.858 0.395 34.755 1.00 75.75 93 GLU A C 1
ATOM 750 O O . GLU A 1 93 ? -8.859 1.630 34.715 1.00 75.75 93 GLU A O 1
ATOM 755 N N . LYS A 1 94 ? -7.767 -0.330 34.476 1.00 77.75 94 LYS A N 1
ATOM 756 C CA . LYS A 1 94 ? -6.468 0.212 34.068 1.00 77.75 94 LYS A CA 1
ATOM 757 C C . LYS A 1 94 ? -6.484 0.763 32.637 1.00 77.75 94 LYS A C 1
ATOM 759 O O . LYS A 1 94 ? -5.729 1.687 32.343 1.00 77.75 94 LYS A O 1
ATOM 764 N N . ASN A 1 95 ? -7.359 0.259 31.766 1.00 78.75 95 ASN A N 1
ATOM 765 C CA . ASN A 1 95 ? -7.487 0.700 30.378 1.00 78.75 95 ASN A CA 1
ATOM 766 C C . ASN A 1 95 ? -8.675 1.661 30.234 1.00 78.75 95 ASN A C 1
ATOM 768 O O . ASN A 1 95 ? -9.828 1.267 30.054 1.00 78.75 95 ASN A O 1
ATOM 772 N N . LYS A 1 96 ? -8.388 2.961 30.371 1.00 78.38 96 LYS A N 1
ATOM 773 C CA . LYS A 1 96 ? -9.411 4.021 30.325 1.00 78.38 96 LYS A CA 1
ATOM 774 C C . LYS A 1 96 ? -9.610 4.654 28.950 1.00 78.38 96 LYS A C 1
ATOM 776 O O . LYS A 1 96 ? -10.647 5.256 28.727 1.00 78.38 96 LYS A O 1
ATOM 781 N N . LYS A 1 97 ? -8.627 4.542 28.056 1.00 85.31 97 LYS A N 1
ATOM 782 C CA . LYS A 1 97 ? -8.651 5.162 26.725 1.00 85.31 97 LYS A CA 1
ATOM 783 C C . LYS A 1 97 ? -8.973 4.127 25.644 1.00 85.31 97 LYS A C 1
ATOM 785 O O . LYS A 1 97 ? -8.577 2.971 25.819 1.00 85.31 97 LYS A O 1
ATOM 790 N N . PRO A 1 98 ? -9.653 4.519 24.550 1.00 88.44 98 PRO A N 1
ATOM 791 C CA . PRO A 1 98 ? -9.793 3.660 23.381 1.00 88.44 98 PRO A CA 1
ATOM 792 C C . PRO A 1 98 ? -8.408 3.356 22.800 1.00 88.44 98 PRO A C 1
ATOM 794 O O . PRO A 1 98 ? -7.541 4.230 22.765 1.00 88.44 98 PRO A O 1
ATOM 797 N N . LYS A 1 99 ? -8.187 2.121 22.352 1.00 91.31 99 LYS A N 1
ATOM 798 C CA . LYS A 1 99 ? -6.939 1.713 21.695 1.00 91.31 99 LYS A CA 1
ATOM 799 C C . LYS A 1 99 ? -7.256 0.921 20.441 1.00 91.31 99 LYS A C 1
ATOM 801 O O . LYS A 1 99 ? -8.150 0.081 20.457 1.00 91.31 99 LYS A O 1
ATOM 806 N N . VAL A 1 100 ? -6.488 1.165 19.387 1.00 92.31 100 VAL A N 1
ATOM 807 C CA . VAL A 1 100 ? -6.434 0.309 18.201 1.00 92.31 100 VAL A CA 1
ATOM 808 C C . VAL A 1 100 ? -4.989 -0.091 18.000 1.00 92.31 100 VAL A C 1
ATOM 810 O O . VAL A 1 100 ? -4.096 0.750 18.105 1.00 92.31 100 VAL A O 1
ATOM 813 N N . PHE A 1 101 ? -4.756 -1.369 17.751 1.00 90.44 101 PHE A N 1
ATOM 814 C CA . PHE A 1 101 ? -3.423 -1.901 17.564 1.00 90.44 101 PHE A CA 1
ATOM 815 C C . PHE A 1 101 ? -3.427 -3.097 16.621 1.00 90.44 101 PHE A C 1
ATOM 817 O O . PHE A 1 101 ? -4.459 -3.712 16.371 1.00 90.44 101 PHE A O 1
ATOM 824 N N . ILE A 1 102 ? -2.257 -3.412 16.088 1.00 87.12 102 ILE A N 1
ATOM 825 C CA . ILE A 1 102 ? -2.015 -4.540 15.196 1.00 87.12 102 ILE A CA 1
ATOM 826 C C . ILE A 1 102 ? -0.870 -5.353 15.783 1.00 87.12 102 ILE A C 1
ATOM 828 O O . ILE A 1 102 ? 0.122 -4.796 16.264 1.00 87.12 102 ILE A O 1
ATOM 832 N N . THR A 1 103 ? -1.013 -6.673 15.777 1.00 75.44 103 THR A N 1
ATOM 833 C CA . THR A 1 103 ? 0.071 -7.588 16.140 1.00 75.44 103 THR A CA 1
ATOM 834 C C . THR A 1 103 ? 1.168 -7.502 15.088 1.00 75.44 103 THR A C 1
ATOM 836 O O . THR A 1 103 ? 0.858 -7.466 13.898 1.00 75.44 103 THR A O 1
ATOM 839 N N . ALA A 1 104 ? 2.432 -7.427 15.520 1.00 62.75 104 ALA A N 1
ATOM 840 C CA . ALA A 1 104 ? 3.567 -7.187 14.634 1.00 62.75 104 ALA A CA 1
ATOM 841 C C . ALA A 1 104 ? 3.480 -8.049 13.363 1.00 62.75 104 ALA A C 1
ATOM 843 O O . ALA A 1 104 ? 3.346 -9.272 13.457 1.00 62.75 104 ALA A O 1
ATOM 844 N N . PRO A 1 105 ? 3.556 -7.448 12.174 1.00 55.88 105 PRO A N 1
ATOM 845 C CA . PRO A 1 105 ? 3.648 -8.226 10.958 1.00 55.88 105 PRO A CA 1
ATOM 846 C C . PRO A 1 105 ? 5.014 -8.933 10.900 1.00 55.88 105 PRO A C 1
ATOM 848 O O . PRO A 1 105 ? 6.043 -8.324 11.189 1.00 55.88 105 PRO A O 1
ATOM 851 N N . HIS A 1 106 ? 5.031 -10.214 10.511 1.00 53.12 106 HIS A N 1
ATOM 852 C CA . HIS A 1 106 ? 6.189 -11.133 10.544 1.00 53.12 106 HIS A CA 1
ATOM 853 C C . HIS A 1 106 ? 7.434 -10.723 9.725 1.00 53.12 106 HIS A C 1
ATOM 855 O O . HIS A 1 106 ? 8.339 -11.533 9.536 1.00 53.12 106 HIS A O 1
ATOM 861 N N . TYR A 1 107 ? 7.505 -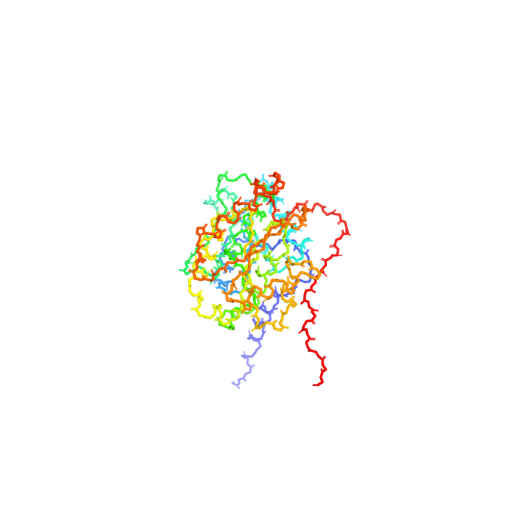9.493 9.212 1.00 53.50 107 TYR A N 1
ATOM 862 C CA . TYR A 1 107 ? 8.686 -8.955 8.538 1.00 53.50 107 TYR A CA 1
ATOM 863 C C . TYR A 1 107 ? 9.632 -8.175 9.463 1.00 53.50 107 TYR A C 1
ATOM 865 O O . TYR A 1 107 ? 10.750 -7.889 9.044 1.00 53.50 107 TYR A O 1
ATOM 873 N N . ALA A 1 108 ? 9.220 -7.839 10.690 1.00 48.88 108 ALA A N 1
ATOM 874 C CA . ALA A 1 108 ? 10.089 -7.232 11.696 1.00 48.88 108 ALA A CA 1
ATOM 875 C C . ALA A 1 108 ? 10.469 -8.272 12.764 1.00 48.88 108 ALA A C 1
ATOM 877 O O . ALA A 1 108 ? 9.585 -8.868 13.376 1.00 48.88 108 ALA A O 1
ATOM 878 N N . ASP A 1 109 ? 11.767 -8.452 13.025 1.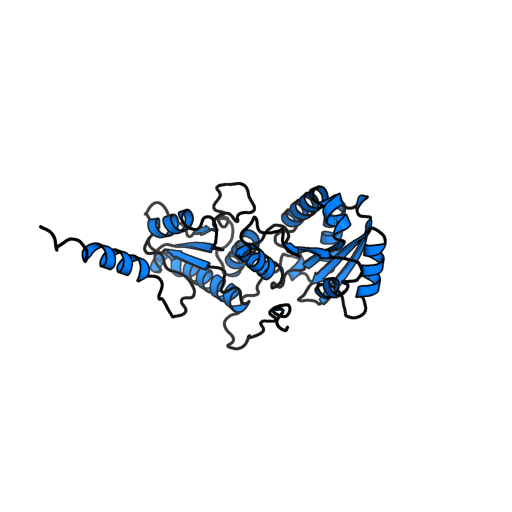00 47.06 109 ASP A N 1
ATOM 879 C CA . ASP A 1 109 ? 12.322 -9.345 14.063 1.00 47.06 109 ASP A CA 1
ATOM 880 C C . ASP A 1 109 ? 12.059 -8.826 15.502 1.00 47.06 109 ASP A C 1
ATOM 882 O O . ASP A 1 109 ? 12.959 -8.788 16.341 1.00 47.06 109 ASP A O 1
ATOM 886 N N . SER A 1 110 ? 10.844 -8.354 15.810 1.00 47.00 110 SER A N 1
ATOM 887 C CA . SER A 1 110 ? 10.537 -7.683 17.080 1.00 47.00 110 SER A CA 1
ATOM 888 C C . SER A 1 110 ? 9.182 -8.076 17.681 1.00 47.00 110 SER A C 1
ATOM 890 O O . SER A 1 110 ? 8.191 -8.222 16.969 1.00 47.00 110 SER A O 1
ATOM 892 N N . ASP A 1 111 ? 9.133 -8.176 19.011 1.00 57.59 111 ASP A N 1
ATOM 893 C CA . ASP A 1 111 ? 7.966 -8.532 19.838 1.00 57.59 111 ASP A CA 1
ATOM 894 C C . ASP A 1 111 ? 6.884 -7.426 19.901 1.00 57.59 111 ASP A C 1
ATOM 896 O O . ASP A 1 111 ? 6.413 -7.096 20.987 1.00 57.59 111 ASP A O 1
ATOM 900 N N . HIS A 1 112 ? 6.518 -6.714 18.832 1.00 65.88 112 HIS A N 1
ATOM 901 C CA . HIS A 1 112 ? 5.911 -5.385 19.043 1.00 65.88 112 HIS A CA 1
ATOM 902 C C . HIS A 1 112 ? 4.556 -5.171 18.369 1.00 65.88 112 HIS A C 1
ATOM 904 O O . HIS A 1 112 ? 4.438 -4.769 17.214 1.00 65.88 112 HIS A O 1
ATOM 910 N N . ILE A 1 113 ? 3.506 -5.378 19.176 1.00 77.69 113 ILE A N 1
ATOM 911 C CA . ILE A 1 113 ? 2.197 -4.747 18.992 1.00 77.69 113 ILE A CA 1
ATOM 912 C C . ILE A 1 113 ? 2.411 -3.283 18.592 1.00 77.69 113 ILE A C 1
ATOM 914 O O . ILE A 1 113 ? 2.970 -2.494 19.356 1.00 77.69 113 ILE A O 1
ATOM 918 N N . THR A 1 114 ? 1.942 -2.914 17.406 1.00 84.69 114 THR A N 1
ATOM 919 C CA . THR A 1 114 ? 1.965 -1.530 16.937 1.00 84.69 114 THR A CA 1
ATOM 920 C C . THR A 1 114 ? 0.632 -0.899 17.296 1.00 84.69 114 THR A C 1
ATOM 922 O O . THR A 1 114 ? -0.410 -1.431 16.932 1.00 84.69 114 THR A O 1
ATOM 925 N N . SER A 1 115 ? 0.643 0.206 18.039 1.00 88.38 115 SER A N 1
ATOM 926 C CA . SER A 1 115 ? -0.575 0.916 18.454 1.00 88.38 115 SER A CA 1
ATOM 927 C C . SER A 1 115 ? -0.764 2.196 17.652 1.00 88.38 115 SER A C 1
ATOM 929 O O . SER A 1 115 ? 0.209 2.882 17.333 1.00 88.38 115 SER A O 1
ATOM 931 N N . MET A 1 116 ? -2.017 2.551 17.376 1.00 89.94 116 MET A N 1
ATOM 932 C CA . MET A 1 116 ? -2.353 3.852 16.810 1.00 89.94 116 MET A CA 1
ATOM 933 C C . MET A 1 116 ? -1.946 4.948 17.801 1.00 89.94 116 MET A C 1
ATOM 935 O O . MET A 1 116 ? -2.244 4.864 18.994 1.00 89.94 116 MET A O 1
ATOM 939 N N . VAL A 1 117 ? -1.231 5.962 17.313 1.00 84.00 117 VAL A N 1
ATOM 940 C CA . VAL A 1 117 ? -0.675 7.029 18.156 1.00 84.00 117 VAL A CA 1
ATOM 941 C C . VAL A 1 117 ? -1.803 7.841 18.798 1.00 84.00 117 VAL A C 1
ATOM 943 O O . VAL A 1 117 ? -2.723 8.267 18.106 1.00 84.00 117 VAL A O 1
ATOM 946 N N . GLU A 1 118 ? -1.706 8.118 20.104 1.00 78.31 118 GLU A N 1
ATOM 947 C CA . GLU A 1 118 ? -2.751 8.837 20.859 1.00 78.31 118 GLU A CA 1
ATOM 948 C C . GLU A 1 118 ? -3.015 10.270 20.359 1.00 78.31 118 GLU A C 1
ATOM 950 O O . GLU A 1 118 ? -4.068 10.832 20.640 1.00 78.31 118 GLU A O 1
ATOM 955 N N . SER A 1 119 ? -2.061 10.879 19.648 1.00 78.25 119 SER A N 1
ATOM 956 C CA . SER A 1 119 ? -2.198 12.229 19.089 1.00 78.25 119 SER A CA 1
ATOM 957 C C . SER A 1 119 ? -3.024 12.281 17.804 1.00 78.25 119 SER A C 1
ATOM 959 O O . SER A 1 119 ? -3.339 13.375 17.340 1.00 78.25 119 SER A O 1
ATOM 961 N N . LEU A 1 120 ? -3.323 11.133 17.188 1.00 80.75 120 LEU A N 1
ATOM 962 C CA . LEU A 1 120 ? -4.183 11.072 16.012 1.00 80.75 120 LEU A CA 1
ATOM 963 C C . LEU A 1 120 ? -5.643 11.149 16.449 1.00 80.75 120 LEU A C 1
ATOM 965 O O . LEU A 1 120 ? -6.072 10.430 17.350 1.00 80.75 120 LEU A O 1
ATOM 969 N N . GLU A 1 121 ? -6.420 11.995 15.776 1.00 85.88 121 GLU A N 1
ATOM 970 C CA . GLU A 1 121 ? -7.867 12.025 15.967 1.00 85.88 121 GLU A CA 1
ATOM 971 C C . GLU A 1 121 ? -8.453 10.642 15.662 1.00 85.88 121 GLU A C 1
ATOM 973 O O . GLU A 1 121 ? -8.172 10.046 14.616 1.00 85.88 121 GLU A O 1
ATOM 978 N N . PHE A 1 122 ? -9.280 10.125 16.566 1.00 87.44 122 PHE A N 1
ATOM 979 C CA . PHE A 1 122 ? -9.899 8.823 16.383 1.00 87.44 122 PHE A CA 1
ATOM 980 C C . PHE A 1 122 ? -11.107 8.948 15.446 1.00 87.44 122 PHE A C 1
ATOM 982 O O . PHE A 1 122 ? -12.239 9.148 15.876 1.00 87.44 122 PHE A O 1
ATOM 989 N N . ASN A 1 123 ? -10.856 8.820 14.144 1.00 90.69 123 ASN A N 1
ATOM 990 C CA . ASN A 1 123 ? -11.874 8.823 13.097 1.00 90.69 123 ASN A CA 1
ATOM 991 C C . ASN A 1 123 ? -11.643 7.666 12.106 1.00 90.69 123 ASN A C 1
ATOM 993 O O . ASN A 1 123 ? -10.582 7.038 12.096 1.00 90.69 123 ASN A O 1
ATOM 997 N N . VAL A 1 124 ? -12.640 7.385 11.261 1.00 91.69 124 VAL A N 1
ATOM 998 C CA . VAL A 1 124 ? -12.607 6.262 10.301 1.00 91.69 124 VAL A CA 1
ATOM 999 C C . VAL A 1 124 ? -11.364 6.320 9.410 1.00 91.69 124 VAL A C 1
ATOM 1001 O O . VAL A 1 124 ? -10.671 5.318 9.258 1.00 91.69 124 VAL A O 1
ATOM 1004 N N . THR A 1 125 ? -11.050 7.495 8.857 1.00 91.25 125 THR A N 1
ATOM 1005 C CA . THR A 1 125 ? -9.901 7.695 7.963 1.00 91.25 125 THR A CA 1
ATOM 1006 C C . THR A 1 125 ? -8.590 7.330 8.649 1.00 91.25 125 THR A C 1
ATOM 1008 O O . THR A 1 125 ? -7.771 6.620 8.070 1.00 91.25 125 THR A O 1
ATOM 1011 N N . ASN A 1 126 ? -8.386 7.775 9.888 1.00 91.88 126 ASN A N 1
ATOM 1012 C CA . ASN A 1 126 ? -7.156 7.512 10.626 1.00 91.88 126 ASN A CA 1
ATOM 1013 C C . ASN A 1 126 ? -7.034 6.043 11.032 1.00 91.88 126 ASN A C 1
ATOM 1015 O O . ASN A 1 126 ? -5.941 5.494 10.921 1.00 91.88 126 ASN A O 1
ATOM 1019 N N . VAL A 1 127 ? -8.137 5.380 11.398 1.00 93.19 127 VAL A N 1
ATOM 1020 C CA . VAL A 1 127 ? -8.138 3.927 11.646 1.00 93.19 127 VAL A CA 1
ATOM 1021 C C . VAL A 1 127 ? -7.801 3.161 10.365 1.00 93.19 127 VAL A C 1
ATOM 1023 O O . VAL A 1 127 ? -6.961 2.266 10.400 1.00 93.19 127 VAL A O 1
ATOM 1026 N N . VAL A 1 128 ? -8.382 3.541 9.220 1.00 93.12 128 VAL A N 1
ATOM 1027 C CA . VAL A 1 128 ? -8.085 2.919 7.918 1.00 93.12 128 VAL A CA 1
ATOM 1028 C C . VAL A 1 128 ? -6.619 3.105 7.531 1.00 93.12 128 VAL A C 1
ATOM 1030 O O . VAL A 1 128 ? -5.964 2.140 7.146 1.00 93.12 128 VAL A O 1
ATOM 1033 N N . ARG A 1 129 ? -6.083 4.326 7.657 1.00 91.69 129 ARG A N 1
ATOM 1034 C CA . ARG A 1 129 ? -4.673 4.627 7.360 1.00 91.69 129 ARG A CA 1
ATOM 1035 C C . ARG A 1 129 ? -3.739 3.845 8.272 1.00 91.69 129 ARG A C 1
ATOM 1037 O O . ARG A 1 129 ? -2.816 3.204 7.779 1.00 91.69 129 ARG A O 1
ATOM 1044 N N . PHE A 1 130 ? -3.992 3.889 9.578 1.00 91.38 130 PHE A N 1
ATOM 1045 C CA . PHE A 1 130 ? -3.213 3.154 10.566 1.00 91.38 130 PHE A CA 1
ATOM 1046 C C . PHE A 1 130 ? -3.189 1.662 10.234 1.00 91.38 130 PHE A C 1
ATOM 1048 O O . PHE A 1 130 ? -2.109 1.080 10.126 1.00 91.38 130 PHE A O 1
ATOM 1055 N N . ALA A 1 131 ? -4.369 1.078 10.001 1.00 91.25 131 ALA A N 1
ATOM 1056 C CA . ALA A 1 131 ? -4.501 -0.327 9.672 1.00 91.25 131 ALA A CA 1
ATOM 1057 C C . ALA A 1 131 ? -3.735 -0.684 8.397 1.00 91.25 131 ALA A C 1
ATOM 1059 O O . ALA A 1 131 ? -2.896 -1.577 8.404 1.00 91.25 131 ALA A O 1
ATOM 1060 N N . PHE A 1 132 ? -3.968 0.063 7.320 1.00 91.44 132 PHE A N 1
ATOM 1061 C CA . PHE A 1 132 ? -3.353 -0.197 6.028 1.00 91.44 132 PHE A CA 1
ATOM 1062 C C . PHE A 1 132 ? -1.823 -0.154 6.104 1.00 91.44 132 PHE A C 1
ATOM 1064 O O . PHE A 1 132 ? -1.179 -1.149 5.790 1.00 91.44 132 PHE A O 1
ATOM 1071 N N . PHE A 1 133 ? -1.237 0.953 6.576 1.00 88.31 133 PHE A N 1
ATOM 1072 C CA . PHE A 1 133 ? 0.221 1.133 6.580 1.00 88.31 133 PHE A CA 1
ATOM 1073 C C . PHE A 1 133 ? 0.954 0.240 7.584 1.00 88.31 133 PHE A C 1
ATOM 1075 O O . PHE A 1 133 ? 2.147 0.012 7.427 1.00 88.31 133 PHE A O 1
ATOM 1082 N N . THR A 1 134 ? 0.254 -0.279 8.593 1.00 87.50 134 THR A N 1
ATOM 1083 C CA . THR A 1 134 ? 0.838 -1.211 9.566 1.00 87.50 134 THR A CA 1
ATOM 1084 C C . THR A 1 134 ? 0.724 -2.668 9.103 1.00 87.50 134 THR A C 1
ATOM 1086 O O . THR A 1 134 ? 1.549 -3.497 9.473 1.00 87.50 134 THR A O 1
ATOM 1089 N N . LEU A 1 135 ? -0.278 -3.005 8.282 1.00 84.69 135 LEU A N 1
ATOM 1090 C CA . LEU A 1 135 ? -0.456 -4.359 7.743 1.00 84.69 135 LEU A CA 1
ATOM 1091 C C . LEU A 1 135 ? 0.420 -4.645 6.518 1.00 84.69 135 LEU A C 1
ATOM 1093 O O . LEU A 1 135 ? 0.661 -5.811 6.201 1.00 84.69 135 LEU A O 1
ATOM 1097 N N . ILE A 1 136 ? 0.893 -3.622 5.812 1.00 82.69 136 ILE A N 1
ATOM 1098 C CA . ILE A 1 136 ? 1.680 -3.809 4.594 1.00 82.69 136 ILE A CA 1
ATOM 1099 C C . ILE A 1 136 ? 3.189 -3.666 4.857 1.00 82.69 136 ILE A C 1
ATOM 1101 O O . ILE A 1 136 ? 3.591 -2.804 5.633 1.00 82.69 136 ILE A O 1
ATOM 1105 N N . PRO A 1 137 ? 4.055 -4.463 4.200 1.00 81.00 137 PRO A N 1
ATOM 1106 C CA . PRO A 1 137 ? 5.496 -4.232 4.254 1.00 81.00 137 PRO A CA 1
ATOM 1107 C C . PRO A 1 137 ? 5.868 -2.893 3.590 1.00 81.00 137 PRO A C 1
ATOM 1109 O O . PRO A 1 137 ? 5.103 -2.408 2.752 1.00 81.00 137 PRO A O 1
ATOM 1112 N N . PRO A 1 138 ? 7.064 -2.333 3.859 1.00 85.06 138 PRO A N 1
ATOM 1113 C CA . PRO A 1 138 ? 7.529 -1.087 3.234 1.00 85.06 138 PRO A CA 1
ATOM 1114 C C . PRO A 1 138 ? 7.501 -1.114 1.696 1.00 85.06 138 PRO A C 1
ATOM 1116 O O . PRO A 1 138 ? 7.321 -0.085 1.049 1.00 85.06 138 PRO A O 1
ATOM 1119 N N . TYR A 1 139 ? 7.639 -2.300 1.100 1.00 88.50 139 TYR A N 1
ATOM 1120 C CA . TYR A 1 139 ? 7.402 -2.538 -0.320 1.00 88.50 139 TYR A CA 1
ATOM 1121 C C . TYR A 1 139 ? 6.884 -3.966 -0.554 1.00 88.50 139 TYR A C 1
ATOM 1123 O O . TYR A 1 139 ? 7.211 -4.882 0.203 1.00 88.50 139 TYR A O 1
ATOM 1131 N N . ALA A 1 140 ? 6.105 -4.170 -1.618 1.00 85.56 140 ALA A N 1
ATOM 1132 C CA . ALA A 1 140 ? 5.712 -5.499 -2.094 1.00 85.56 140 ALA A CA 1
ATOM 1133 C C . ALA A 1 140 ? 6.698 -6.021 -3.146 1.00 85.56 140 ALA A C 1
ATOM 1135 O O . ALA A 1 140 ? 7.246 -5.238 -3.921 1.00 85.56 140 ALA A O 1
ATOM 1136 N N . LYS A 1 141 ? 6.905 -7.340 -3.221 1.00 82.94 141 LYS A N 1
ATOM 1137 C CA . LYS A 1 141 ? 7.741 -7.982 -4.248 1.00 82.94 141 LYS A CA 1
ATOM 1138 C C . LYS A 1 141 ? 6.937 -9.036 -5.010 1.00 82.94 141 LYS A C 1
ATOM 1140 O O . LYS A 1 141 ? 6.315 -9.880 -4.378 1.00 82.94 141 LYS A O 1
ATOM 1145 N N . TRP A 1 142 ? 7.004 -9.027 -6.343 1.00 79.12 142 TRP A N 1
ATOM 1146 C CA . TRP A 1 142 ? 6.344 -10.003 -7.214 1.00 79.12 142 TRP A CA 1
ATOM 1147 C C . TRP A 1 142 ? 7.283 -10.622 -8.259 1.00 79.12 142 TRP A C 1
ATOM 1149 O O . TRP A 1 142 ? 7.970 -9.870 -8.944 1.00 79.12 142 TRP A O 1
ATOM 1159 N N . PRO A 1 143 ? 7.265 -11.956 -8.462 1.00 69.50 143 PRO A N 1
ATOM 1160 C CA . PRO A 1 143 ? 6.639 -12.945 -7.580 1.00 69.50 143 PRO A CA 1
ATOM 1161 C C . PRO A 1 143 ? 7.286 -12.946 -6.178 1.00 69.50 143 PRO A C 1
ATOM 1163 O O . PRO A 1 143 ? 8.420 -12.489 -6.008 1.00 69.50 143 PRO A O 1
ATOM 1166 N N . GLU A 1 144 ? 6.531 -13.414 -5.183 1.00 61.69 144 GLU A N 1
ATOM 1167 C CA . GLU A 1 144 ? 6.944 -13.492 -3.771 1.00 61.69 144 GLU A CA 1
ATOM 1168 C C . GLU A 1 144 ? 8.174 -14.400 -3.568 1.00 61.69 144 GLU A C 1
ATOM 1170 O O . GLU A 1 144 ? 8.534 -15.199 -4.439 1.00 61.69 144 GLU A O 1
ATOM 1175 N N . PHE A 1 145 ? 8.866 -14.255 -2.429 1.00 52.50 145 PHE A N 1
ATOM 1176 C CA . PHE A 1 145 ? 9.995 -15.130 -2.085 1.00 52.50 145 PHE A CA 1
ATOM 1177 C C . PHE A 1 145 ? 9.509 -16.583 -1.854 1.00 52.50 145 PHE A C 1
ATOM 1179 O O . PHE A 1 145 ? 8.357 -16.814 -1.500 1.00 52.50 145 PHE A O 1
ATOM 1186 N N . PRO A 1 146 ? 10.358 -17.607 -2.068 1.00 46.53 146 PRO A N 1
ATOM 1187 C CA . PRO A 1 146 ? 9.918 -18.998 -2.037 1.00 46.53 146 PRO A CA 1
ATOM 1188 C C . PRO A 1 146 ? 9.681 -19.539 -0.613 1.00 46.53 146 PRO A C 1
ATOM 1190 O O . PRO A 1 146 ? 10.626 -19.729 0.143 1.00 46.53 146 PRO A O 1
ATOM 1193 N N . SER A 1 147 ? 8.436 -19.940 -0.327 1.00 45.19 147 SER A N 1
ATOM 1194 C CA . SER A 1 147 ? 7.943 -21.013 0.579 1.00 45.19 147 SER A CA 1
ATOM 1195 C C . SER A 1 147 ? 8.362 -21.086 2.059 1.00 45.19 147 SER A C 1
ATOM 1197 O O . SER A 1 147 ? 7.743 -21.844 2.803 1.00 45.19 147 SER A O 1
ATOM 1199 N N . ASN A 1 148 ? 9.385 -20.363 2.517 1.00 43.91 148 ASN A N 1
ATOM 1200 C CA . ASN A 1 148 ? 9.832 -20.389 3.918 1.00 43.91 148 ASN A CA 1
ATOM 1201 C C . ASN A 1 148 ? 9.102 -19.372 4.814 1.00 43.91 148 ASN A C 1
ATOM 1203 O O . ASN A 1 148 ? 9.241 -19.427 6.034 1.00 43.91 148 ASN A O 1
ATOM 1207 N N . ARG A 1 149 ? 8.315 -18.479 4.212 1.00 46.12 149 ARG A N 1
ATOM 1208 C CA . ARG A 1 149 ? 7.303 -17.631 4.847 1.00 46.12 149 ARG A CA 1
ATOM 1209 C C . ARG A 1 149 ? 5.950 -18.114 4.323 1.00 46.12 149 ARG A C 1
ATOM 1211 O O . ARG A 1 149 ? 5.849 -18.435 3.140 1.00 46.12 149 ARG A O 1
ATOM 1218 N N . GLY A 1 150 ? 4.956 -18.288 5.192 1.00 47.06 150 GLY A N 1
ATOM 1219 C CA . GLY A 1 150 ? 3.646 -18.820 4.803 1.00 47.06 150 GLY A CA 1
ATOM 1220 C C . GLY A 1 150 ? 3.093 -18.086 3.576 1.00 47.06 150 GLY A C 1
ATOM 1221 O O . GLY A 1 150 ? 3.011 -16.863 3.560 1.00 47.06 150 GLY A O 1
ATOM 1222 N N . THR A 1 151 ? 2.747 -18.829 2.525 1.00 52.94 151 THR A N 1
ATOM 1223 C CA . THR A 1 151 ? 2.412 -18.274 1.200 1.00 52.94 151 THR A CA 1
ATOM 1224 C C . THR A 1 151 ? 1.060 -17.562 1.144 1.00 52.94 151 THR A C 1
ATOM 1226 O O . THR A 1 151 ? 0.730 -16.952 0.134 1.00 52.94 151 THR A O 1
ATOM 1229 N N . VAL A 1 152 ? 0.236 -17.671 2.187 1.00 56.34 152 VAL A N 1
ATOM 1230 C CA . VAL A 1 152 ? -1.107 -17.076 2.210 1.00 56.34 152 VAL A CA 1
ATOM 1231 C C . VAL A 1 152 ? -1.022 -15.596 2.582 1.00 56.34 152 VAL A C 1
ATOM 1233 O O . VAL A 1 152 ? -1.530 -14.759 1.841 1.00 56.34 152 VAL A O 1
ATOM 1236 N N . ASP A 1 153 ? -0.304 -15.257 3.651 1.00 62.53 153 ASP A N 1
ATOM 1237 C CA . ASP A 1 153 ? -0.175 -13.882 4.146 1.00 62.53 153 ASP A CA 1
ATOM 1238 C C . ASP A 1 153 ? 0.555 -12.960 3.172 1.00 62.53 153 ASP A C 1
ATOM 1240 O O . ASP A 1 153 ? 0.204 -11.786 3.045 1.00 62.53 153 ASP A O 1
ATOM 1244 N N . GLU A 1 154 ? 1.578 -13.466 2.480 1.00 65.38 154 GLU A N 1
ATOM 1245 C CA . GLU A 1 154 ? 2.312 -12.671 1.496 1.00 65.38 154 GLU A CA 1
ATOM 1246 C C . GLU A 1 154 ? 1.386 -12.282 0.333 1.00 65.38 154 GLU A C 1
ATOM 1248 O O . GLU A 1 154 ? 1.275 -11.090 0.041 1.00 65.38 154 GLU A O 1
ATOM 1253 N N . VAL A 1 155 ? 0.583 -13.221 -0.185 1.00 67.69 155 VAL A N 1
ATOM 1254 C CA . VAL A 1 155 ? -0.426 -12.952 -1.226 1.00 67.69 155 VAL A CA 1
ATOM 1255 C C . VAL A 1 155 ? -1.488 -11.962 -0.749 1.00 67.69 155 VAL A C 1
ATOM 1257 O O . VAL A 1 155 ? -1.901 -11.079 -1.508 1.00 67.69 155 VAL A O 1
ATOM 1260 N N . GLN A 1 156 ? -1.948 -12.072 0.498 1.00 70.69 156 GLN A N 1
ATOM 1261 C CA . GLN A 1 156 ? -2.923 -11.139 1.076 1.00 70.69 156 GLN A CA 1
ATOM 1262 C C . GLN A 1 156 ? -2.345 -9.721 1.207 1.00 70.69 156 GLN A C 1
ATOM 1264 O O . GLN A 1 156 ? -2.951 -8.748 0.750 1.00 70.69 156 GLN A O 1
ATOM 1269 N N . ARG A 1 157 ? -1.127 -9.586 1.745 1.00 74.81 157 ARG A N 1
ATOM 1270 C CA . ARG A 1 157 ? -0.418 -8.299 1.868 1.00 74.81 157 ARG A CA 1
ATOM 1271 C C . ARG A 1 157 ? -0.106 -7.692 0.508 1.00 74.81 157 ARG A C 1
ATOM 1273 O O . ARG A 1 157 ? -0.228 -6.482 0.326 1.00 74.81 157 ARG A O 1
ATOM 1280 N N . ALA A 1 158 ? 0.263 -8.520 -0.458 1.00 73.62 158 ALA A N 1
ATOM 1281 C CA . ALA A 1 158 ? 0.509 -8.090 -1.819 1.00 73.62 158 ALA A CA 1
ATOM 1282 C C . ALA A 1 158 ? -0.800 -7.607 -2.477 1.00 73.62 158 ALA A C 1
ATOM 1284 O O . ALA A 1 158 ? -0.820 -6.569 -3.139 1.00 73.62 158 ALA A O 1
ATOM 1285 N N . ASN A 1 159 ? -1.929 -8.277 -2.221 1.00 76.56 159 ASN A N 1
ATOM 1286 C CA . ASN A 1 159 ? -3.249 -7.802 -2.643 1.00 76.56 159 ASN A CA 1
ATOM 1287 C C . ASN A 1 159 ? -3.627 -6.459 -1.998 1.00 76.56 159 ASN A C 1
ATOM 1289 O O . ASN A 1 159 ? -4.136 -5.595 -2.712 1.00 76.56 159 ASN A O 1
ATOM 1293 N N . LEU A 1 160 ? -3.363 -6.253 -0.701 1.00 83.00 160 LEU A N 1
ATOM 1294 C CA . LEU A 1 160 ? -3.533 -4.951 -0.029 1.00 83.00 160 LEU A CA 1
ATOM 1295 C C . LEU A 1 160 ? -2.679 -3.861 -0.702 1.00 83.00 160 LEU A C 1
ATOM 1297 O O . LEU A 1 160 ? -3.180 -2.782 -1.024 1.00 83.00 160 LEU A O 1
ATOM 1301 N N . HIS A 1 161 ? -1.414 -4.166 -1.001 1.00 82.12 161 HIS A N 1
ATOM 1302 C CA . HIS A 1 161 ? -0.495 -3.284 -1.736 1.00 82.12 161 HIS A CA 1
ATOM 1303 C C . HIS A 1 161 ? -0.970 -2.940 -3.154 1.00 82.12 161 HIS A C 1
ATOM 1305 O O . HIS A 1 161 ? -0.786 -1.812 -3.610 1.00 82.12 161 HIS A O 1
ATOM 1311 N N . ALA A 1 162 ? -1.590 -3.883 -3.866 1.00 79.81 162 ALA A N 1
ATOM 1312 C CA . ALA A 1 162 ? -2.092 -3.650 -5.220 1.00 79.81 162 ALA A CA 1
ATOM 1313 C C . ALA A 1 162 ? -3.426 -2.890 -5.253 1.00 79.81 162 ALA A C 1
ATOM 1315 O O . ALA A 1 162 ? -3.614 -2.025 -6.110 1.00 79.81 162 ALA A O 1
ATOM 1316 N N . LYS A 1 163 ? -4.373 -3.227 -4.370 1.00 83.62 163 LYS A N 1
ATOM 1317 C CA . LYS A 1 163 ? -5.797 -2.858 -4.497 1.00 83.62 163 LYS A CA 1
ATOM 1318 C C . LYS A 1 163 ? -6.203 -1.625 -3.683 1.00 83.62 163 LYS A C 1
ATOM 1320 O O . LYS A 1 163 ? -7.289 -1.586 -3.119 1.00 83.62 163 LYS A O 1
ATOM 1325 N N . ASN A 1 164 ? -5.351 -0.607 -3.648 1.00 90.38 164 ASN A N 1
ATOM 1326 C CA . ASN A 1 164 ? -5.621 0.678 -2.993 1.00 90.38 164 ASN A CA 1
ATOM 1327 C C . ASN A 1 164 ? -5.517 1.855 -3.976 1.00 90.38 164 ASN A C 1
ATOM 1329 O O . ASN A 1 164 ? -4.969 1.719 -5.075 1.00 90.38 164 ASN A O 1
ATOM 1333 N N . ASP A 1 165 ? -5.987 3.020 -3.539 1.00 91.94 165 ASP A N 1
ATOM 1334 C CA . ASP A 1 165 ? -6.014 4.266 -4.313 1.00 91.94 165 ASP A CA 1
ATOM 1335 C C . ASP A 1 165 ? -4.755 5.132 -4.115 1.00 91.94 165 ASP A C 1
ATOM 1337 O O . ASP A 1 165 ? -4.694 6.280 -4.574 1.00 91.94 165 ASP A O 1
ATOM 1341 N N . LEU A 1 166 ? -3.728 4.611 -3.433 1.00 94.38 166 LEU A N 1
ATOM 1342 C CA . LEU A 1 166 ? -2.456 5.314 -3.332 1.00 94.38 166 LEU A CA 1
ATOM 1343 C C . LEU A 1 166 ? -1.722 5.279 -4.679 1.00 94.38 166 LEU A C 1
ATOM 1345 O O . LEU A 1 166 ? -1.813 4.287 -5.424 1.00 94.38 166 LEU A O 1
ATOM 1349 N N . PRO A 1 167 ? -0.939 6.332 -4.965 1.00 96.00 167 PRO A N 1
ATOM 1350 C CA . PRO A 1 167 ? 0.075 6.296 -6.002 1.00 96.00 167 PRO A CA 1
ATOM 1351 C C . PRO A 1 167 ? 1.014 5.100 -5.817 1.00 96.00 167 PRO A C 1
ATOM 1353 O O . PRO A 1 167 ? 1.372 4.729 -4.696 1.00 96.00 167 PRO A O 1
ATOM 1356 N N . LYS A 1 168 ? 1.413 4.496 -6.933 1.00 95.12 168 LYS A N 1
ATOM 1357 C CA . LYS A 1 168 ? 2.233 3.286 -6.985 1.00 95.12 168 LYS A CA 1
ATOM 1358 C C . LYS A 1 168 ? 3.538 3.590 -7.693 1.00 95.12 168 LYS A C 1
ATOM 1360 O O . LYS A 1 168 ? 3.528 4.171 -8.776 1.00 95.12 168 LYS A O 1
ATOM 1365 N N . VAL A 1 169 ? 4.646 3.167 -7.103 1.00 97.12 169 VAL A N 1
ATOM 1366 C CA . VAL A 1 169 ? 5.962 3.193 -7.741 1.00 97.12 169 VAL A CA 1
ATOM 1367 C C . VAL A 1 169 ? 6.396 1.759 -7.988 1.00 97.12 169 VAL A C 1
ATOM 1369 O O . VAL A 1 169 ? 6.740 1.023 -7.064 1.00 97.12 169 VAL A O 1
ATOM 1372 N N . TYR A 1 170 ? 6.356 1.360 -9.252 1.00 95.62 170 TYR A N 1
ATOM 1373 C CA . TYR A 1 170 ? 6.812 0.062 -9.709 1.00 95.62 170 TYR A CA 1
ATOM 1374 C C . TYR A 1 170 ? 8.300 0.119 -10.032 1.00 95.62 170 TYR A C 1
ATOM 1376 O O . TYR A 1 170 ? 8.744 0.995 -10.769 1.00 95.62 170 TYR A O 1
ATOM 1384 N N . VAL A 1 171 ? 9.062 -0.838 -9.520 1.00 96.06 171 VAL A N 1
ATOM 1385 C CA . VAL A 1 171 ? 10.470 -1.044 -9.855 1.00 96.06 171 VAL A CA 1
ATOM 1386 C C . VAL A 1 171 ? 10.571 -2.391 -10.549 1.00 96.06 171 VAL A C 1
ATOM 1388 O O . VAL A 1 171 ? 10.333 -3.420 -9.929 1.00 96.06 171 VAL A O 1
ATOM 1391 N N . PHE A 1 172 ? 10.892 -2.397 -11.835 1.00 95.00 172 PHE A N 1
ATOM 1392 C CA . PHE A 1 172 ? 11.045 -3.601 -12.642 1.00 95.00 172 PHE A CA 1
ATOM 1393 C C . PHE A 1 172 ? 12.512 -3.969 -12.793 1.00 95.00 172 PHE A C 1
ATOM 1395 O O . PHE A 1 172 ? 13.349 -3.116 -13.097 1.00 95.00 172 PHE A O 1
ATOM 1402 N N . MET A 1 173 ? 12.807 -5.256 -12.650 1.00 93.50 173 MET A N 1
ATOM 1403 C CA . MET A 1 173 ? 14.145 -5.807 -12.831 1.00 93.50 173 MET A CA 1
ATOM 1404 C C . MET A 1 173 ? 14.058 -7.215 -13.422 1.00 93.50 173 MET A C 1
ATOM 1406 O O . MET A 1 173 ? 13.134 -7.959 -13.103 1.00 93.50 173 MET A O 1
ATOM 1410 N N . LEU A 1 174 ? 15.012 -7.601 -14.274 1.00 93.06 174 LEU A N 1
ATOM 1411 C CA . LEU A 1 174 ? 15.142 -9.001 -14.693 1.00 93.06 174 LEU A CA 1
ATOM 1412 C C . LEU A 1 174 ? 15.622 -9.866 -13.525 1.00 93.06 174 LEU A C 1
ATOM 1414 O O . LEU A 1 174 ? 16.381 -9.399 -12.677 1.00 93.06 174 LEU A O 1
ATOM 1418 N N . LYS A 1 175 ? 15.212 -11.135 -13.513 1.00 90.69 175 LYS A N 1
ATOM 1419 C CA . LYS A 1 175 ? 15.560 -12.103 -12.468 1.00 90.69 175 LYS A CA 1
ATOM 1420 C C . LYS A 1 175 ? 17.056 -12.145 -12.153 1.00 90.69 175 LYS A C 1
ATOM 1422 O O . LYS A 1 175 ? 17.404 -12.004 -10.987 1.00 90.69 175 LYS A O 1
ATOM 1427 N N . ASP A 1 176 ? 17.906 -12.233 -13.173 1.00 88.25 176 ASP A N 1
ATOM 1428 C CA . ASP A 1 176 ? 19.363 -12.297 -13.001 1.00 88.25 176 ASP A CA 1
ATOM 1429 C C . ASP A 1 176 ? 19.891 -11.077 -12.223 1.00 88.25 176 ASP A C 1
ATOM 1431 O O . ASP A 1 176 ? 20.597 -11.215 -11.230 1.00 88.25 176 ASP A O 1
ATOM 1435 N N . GLY A 1 177 ? 19.433 -9.868 -12.572 1.00 86.38 177 GLY A N 1
ATOM 1436 C CA . GLY A 1 177 ? 19.792 -8.652 -11.835 1.00 86.38 177 GLY A CA 1
ATOM 1437 C C . GLY A 1 177 ? 19.230 -8.621 -10.408 1.00 86.38 177 GLY A C 1
ATOM 1438 O O . GLY A 1 177 ? 19.885 -8.134 -9.487 1.00 86.38 177 GLY A O 1
ATOM 1439 N N . ALA A 1 178 ? 18.027 -9.154 -10.193 1.00 86.44 178 ALA A N 1
ATOM 1440 C CA . ALA A 1 178 ? 17.433 -9.222 -8.859 1.00 86.44 178 ALA A CA 1
ATOM 1441 C C . ALA A 1 178 ? 18.166 -10.215 -7.942 1.00 86.44 178 ALA A C 1
ATOM 1443 O O . ALA A 1 178 ? 18.163 -10.030 -6.723 1.00 86.44 178 ALA A O 1
ATOM 1444 N N . GLU A 1 179 ? 18.785 -11.249 -8.512 1.00 87.06 179 GLU A N 1
ATOM 1445 C CA . GLU A 1 179 ? 19.634 -12.208 -7.803 1.00 87.06 179 GLU A CA 1
ATOM 1446 C C . GLU A 1 179 ? 21.017 -11.606 -7.518 1.00 87.06 179 GLU A C 1
ATOM 1448 O O . GLU A 1 179 ? 21.437 -11.582 -6.359 1.00 87.06 179 GLU A O 1
ATOM 1453 N N . ASP A 1 180 ? 21.662 -11.009 -8.523 1.00 87.62 180 ASP A N 1
ATOM 1454 C CA . ASP A 1 180 ? 23.002 -10.415 -8.406 1.00 87.62 180 ASP A CA 1
ATOM 1455 C C . ASP A 1 180 ? 23.055 -9.236 -7.418 1.00 87.62 180 ASP A C 1
ATOM 1457 O O . ASP A 1 180 ? 24.034 -9.055 -6.689 1.00 87.62 180 ASP A O 1
ATOM 1461 N N . TYR A 1 181 ? 21.988 -8.431 -7.356 1.00 87.75 181 TYR A N 1
ATOM 1462 C CA . TYR A 1 181 ? 21.932 -7.205 -6.550 1.00 87.75 181 TYR A CA 1
ATOM 1463 C C . TYR A 1 181 ? 20.944 -7.276 -5.375 1.00 87.75 181 TYR A C 1
ATOM 1465 O O . TYR A 1 181 ? 20.659 -6.253 -4.741 1.00 87.75 181 TYR A O 1
ATOM 1473 N N . GLY A 1 182 ? 20.431 -8.467 -5.050 1.00 85.19 182 GLY A N 1
ATOM 1474 C CA . GLY A 1 182 ? 19.269 -8.659 -4.176 1.00 85.19 182 GLY A CA 1
ATOM 1475 C C . GLY A 1 182 ? 19.330 -7.938 -2.826 1.00 85.19 182 GLY A C 1
ATOM 1476 O O . GLY A 1 182 ? 18.367 -7.269 -2.452 1.00 85.19 182 GLY A O 1
ATOM 1477 N N . VAL A 1 183 ? 20.465 -8.002 -2.118 1.00 86.44 183 VAL A N 1
ATOM 1478 C CA . VAL A 1 183 ? 20.638 -7.336 -0.809 1.00 86.44 183 VAL A CA 1
ATOM 1479 C C . VAL A 1 183 ? 20.556 -5.813 -0.939 1.00 86.44 183 VAL A C 1
ATOM 1481 O O . VAL A 1 183 ? 19.813 -5.169 -0.200 1.00 86.44 183 VAL A O 1
ATOM 1484 N N . ARG A 1 184 ? 21.274 -5.231 -1.909 1.00 89.94 184 ARG A N 1
ATOM 1485 C CA . ARG A 1 184 ? 21.299 -3.776 -2.136 1.00 89.94 184 ARG A CA 1
ATOM 1486 C C . ARG A 1 184 ? 19.924 -3.255 -2.543 1.00 89.94 184 ARG A C 1
ATOM 1488 O O . ARG A 1 184 ? 19.503 -2.192 -2.085 1.00 89.94 184 ARG A O 1
ATOM 1495 N N . ILE A 1 185 ? 19.226 -4.001 -3.399 1.00 91.19 185 ILE A N 1
ATOM 1496 C CA . ILE A 1 185 ? 17.877 -3.658 -3.851 1.00 91.19 185 ILE A CA 1
ATOM 1497 C C . ILE A 1 185 ? 16.883 -3.740 -2.696 1.00 91.19 185 ILE A C 1
ATOM 1499 O O . ILE A 1 185 ? 16.125 -2.796 -2.501 1.00 91.19 185 ILE A O 1
ATOM 1503 N N . HIS A 1 186 ? 16.930 -4.800 -1.888 1.00 89.94 186 HIS A N 1
ATOM 1504 C CA . HIS A 1 186 ? 16.088 -4.924 -0.699 1.00 89.94 186 HIS A CA 1
ATOM 1505 C C . HIS A 1 186 ? 16.273 -3.739 0.260 1.00 89.94 186 HIS A C 1
ATOM 1507 O O . HIS A 1 186 ? 15.297 -3.061 0.565 1.00 89.94 186 HIS A O 1
ATOM 1513 N N . GLN A 1 187 ? 17.516 -3.423 0.642 1.00 90.31 187 GLN A N 1
ATOM 1514 C CA . GLN A 1 187 ? 17.823 -2.294 1.534 1.00 90.31 187 GLN A CA 1
ATOM 1515 C C . GLN A 1 187 ? 17.351 -0.951 0.961 1.00 90.31 187 GLN A C 1
ATOM 1517 O O . GLN A 1 187 ? 16.833 -0.103 1.684 1.00 90.31 187 GLN A O 1
ATOM 1522 N N . THR A 1 188 ? 17.508 -0.760 -0.351 1.00 94.69 188 THR A N 1
ATOM 1523 C CA . THR A 1 188 ? 17.056 0.454 -1.042 1.00 94.69 188 THR A CA 1
ATOM 1524 C C . THR A 1 188 ? 15.534 0.585 -1.000 1.00 94.69 188 THR A C 1
ATOM 1526 O O . THR A 1 188 ? 15.018 1.631 -0.612 1.00 94.69 188 THR A O 1
ATOM 1529 N N . LEU A 1 189 ? 14.812 -0.470 -1.378 1.00 94.31 189 LEU A N 1
ATOM 1530 C CA . LEU A 1 189 ? 13.350 -0.469 -1.430 1.00 94.31 189 LEU A CA 1
ATOM 1531 C C . LEU A 1 189 ? 12.727 -0.378 -0.037 1.00 94.31 189 LEU A C 1
ATOM 1533 O O . LEU A 1 189 ? 11.745 0.333 0.138 1.00 94.31 189 LEU A O 1
ATOM 1537 N N . GLU A 1 190 ? 13.307 -1.052 0.956 1.00 91.56 190 GLU A N 1
ATOM 1538 C CA . GLU A 1 190 ? 12.867 -0.972 2.348 1.00 91.56 190 GLU A CA 1
ATOM 1539 C C . GLU A 1 190 ? 13.059 0.439 2.912 1.00 91.56 190 GLU A C 1
ATOM 1541 O O . GLU A 1 190 ? 12.125 1.021 3.465 1.00 91.56 190 GLU A O 1
ATOM 1546 N N . SER A 1 191 ? 14.248 1.023 2.727 1.00 94.25 191 SER A N 1
ATOM 1547 C CA . SER A 1 191 ? 14.549 2.375 3.201 1.00 94.25 191 SER A CA 1
ATOM 1548 C C . SER A 1 191 ? 13.614 3.417 2.585 1.00 94.25 191 SER A C 1
ATOM 1550 O O . SER A 1 191 ? 13.035 4.228 3.311 1.00 94.25 191 SER A O 1
ATOM 1552 N N . VAL A 1 192 ? 13.419 3.379 1.262 1.00 97.25 192 VAL A N 1
ATOM 1553 C CA . VAL A 1 192 ? 12.540 4.344 0.587 1.00 97.25 192 VAL A CA 1
ATOM 1554 C C . VAL A 1 192 ? 11.072 4.062 0.886 1.00 97.25 192 VAL A C 1
ATOM 1556 O O . VAL A 1 192 ? 10.327 5.006 1.125 1.00 97.25 192 VAL A O 1
ATOM 1559 N N . GLY A 1 193 ? 10.661 2.794 0.947 1.00 94.19 193 GLY A N 1
ATOM 1560 C CA . GLY A 1 193 ? 9.302 2.387 1.310 1.00 94.19 193 GLY A CA 1
ATOM 1561 C C . GLY A 1 193 ? 8.878 2.951 2.662 1.00 94.19 193 GLY A C 1
ATOM 1562 O O . GLY A 1 193 ? 7.831 3.584 2.778 1.00 94.19 193 GLY A O 1
ATOM 1563 N N . ASN A 1 194 ? 9.758 2.843 3.660 1.00 91.94 194 ASN A N 1
ATOM 1564 C CA . ASN A 1 194 ? 9.550 3.462 4.965 1.00 91.94 194 ASN A CA 1
ATOM 1565 C C . ASN A 1 194 ? 9.423 4.991 4.860 1.00 91.94 194 ASN A C 1
ATOM 1567 O O . ASN A 1 194 ? 8.507 5.569 5.441 1.00 91.94 194 ASN A O 1
ATOM 1571 N N . ALA A 1 195 ? 10.291 5.645 4.082 1.00 95.31 195 ALA A N 1
ATOM 1572 C CA . ALA A 1 195 ? 10.306 7.102 3.937 1.00 95.31 195 ALA A CA 1
ATOM 1573 C C . ALA A 1 195 ? 9.060 7.681 3.242 1.00 95.31 195 ALA A C 1
ATOM 1575 O O . ALA A 1 195 ? 8.691 8.821 3.516 1.00 95.31 195 ALA A O 1
ATOM 1576 N N . VAL A 1 196 ? 8.414 6.919 2.353 1.00 95.00 196 VAL A N 1
ATOM 1577 C CA . VAL A 1 196 ? 7.234 7.371 1.589 1.00 95.00 196 VAL A CA 1
ATOM 1578 C C . VAL A 1 196 ? 5.901 6.866 2.156 1.00 95.00 196 VAL A C 1
ATOM 1580 O O . VAL A 1 196 ? 4.839 7.128 1.578 1.00 95.00 196 VAL A O 1
ATOM 1583 N N . THR A 1 197 ? 5.944 6.168 3.297 1.00 91.06 197 THR A N 1
ATOM 1584 C CA . THR A 1 197 ? 4.755 5.702 4.026 1.00 91.06 197 THR A CA 1
ATOM 1585 C C . THR A 1 197 ? 3.786 6.862 4.243 1.00 91.06 197 THR A C 1
ATOM 1587 O O . THR A 1 197 ? 4.175 7.943 4.681 1.00 91.06 197 THR A O 1
ATOM 1590 N N . GLY A 1 198 ? 2.507 6.646 3.938 1.00 90.69 198 GLY A N 1
ATOM 1591 C CA . GLY A 1 198 ? 1.478 7.684 4.028 1.00 90.69 198 GLY A CA 1
ATOM 1592 C C . GLY A 1 198 ? 1.135 8.364 2.703 1.00 90.69 198 GLY A C 1
ATOM 1593 O O . GLY A 1 198 ? 0.047 8.940 2.620 1.00 90.69 198 GLY A O 1
ATOM 1594 N N . PHE A 1 199 ? 2.008 8.269 1.692 1.00 95.00 199 PHE A N 1
ATOM 1595 C CA . PHE A 1 199 ? 1.884 8.997 0.421 1.00 95.00 199 PHE A CA 1
ATOM 1596 C C . PHE A 1 199 ? 1.787 8.089 -0.805 1.00 95.00 199 PHE A C 1
ATOM 1598 O O . PHE A 1 199 ? 1.075 8.420 -1.746 1.00 95.00 199 PHE A O 1
ATOM 1605 N N . MET A 1 200 ? 2.497 6.961 -0.815 1.00 95.50 200 MET A N 1
ATOM 1606 C CA . MET A 1 200 ? 2.529 6.020 -1.940 1.00 95.50 200 MET A CA 1
ATOM 1607 C C . MET A 1 200 ? 2.968 4.628 -1.480 1.00 95.50 200 MET A C 1
ATOM 1609 O O . MET A 1 200 ? 3.410 4.457 -0.344 1.00 95.50 200 MET A O 1
ATOM 1613 N N . VAL A 1 201 ? 2.865 3.644 -2.373 1.00 94.56 201 VAL A N 1
ATOM 1614 C CA . VAL A 1 201 ? 3.377 2.283 -2.159 1.00 94.56 201 VAL A CA 1
ATOM 1615 C C . VAL A 1 201 ? 4.427 1.919 -3.201 1.00 94.56 201 VAL A C 1
ATOM 1617 O O . VAL A 1 201 ? 4.349 2.345 -4.357 1.00 94.56 201 VAL A O 1
ATOM 1620 N N . ILE A 1 202 ? 5.406 1.111 -2.794 1.00 94.81 202 ILE A N 1
ATOM 1621 C CA . ILE A 1 202 ? 6.473 0.624 -3.672 1.00 94.81 202 ILE A CA 1
ATOM 1622 C C . ILE A 1 202 ? 6.237 -0.847 -3.994 1.00 94.81 202 ILE A C 1
ATOM 1624 O O . ILE A 1 202 ? 5.978 -1.663 -3.109 1.00 94.81 202 ILE A O 1
ATOM 1628 N N . ILE A 1 203 ? 6.356 -1.185 -5.274 1.00 92.50 203 ILE A N 1
ATOM 1629 C CA . ILE A 1 203 ? 6.126 -2.525 -5.797 1.00 92.50 203 ILE A CA 1
ATOM 1630 C C . ILE A 1 203 ? 7.333 -2.933 -6.645 1.00 92.50 203 ILE A C 1
ATOM 1632 O O . ILE A 1 203 ? 7.575 -2.381 -7.712 1.00 92.50 203 ILE A O 1
ATOM 1636 N N . HIS A 1 204 ? 8.083 -3.933 -6.204 1.00 92.06 204 HIS A N 1
ATOM 1637 C CA . HIS A 1 204 ? 9.194 -4.510 -6.952 1.00 92.06 204 HIS A CA 1
ATOM 1638 C C . HIS A 1 204 ? 8.720 -5.707 -7.776 1.00 92.06 204 HIS A C 1
ATOM 1640 O O . HIS A 1 204 ? 8.275 -6.706 -7.221 1.00 92.06 204 HIS A O 1
ATOM 1646 N N . ILE A 1 205 ? 8.846 -5.628 -9.096 1.00 90.31 205 ILE A N 1
ATOM 1647 C CA . ILE A 1 205 ? 8.465 -6.692 -10.022 1.00 90.31 205 ILE A CA 1
ATOM 1648 C C . ILE A 1 205 ? 9.722 -7.309 -10.635 1.00 90.31 205 ILE A C 1
ATOM 1650 O O . ILE A 1 205 ? 10.436 -6.681 -11.418 1.00 90.31 205 ILE A O 1
ATOM 1654 N N . VAL A 1 206 ? 9.968 -8.567 -10.285 1.00 89.62 206 VAL A N 1
ATOM 1655 C CA . VAL A 1 206 ? 11.017 -9.411 -10.845 1.00 89.62 206 VAL A CA 1
ATOM 1656 C C . VAL A 1 206 ? 10.468 -10.124 -12.074 1.00 89.62 206 VAL A C 1
ATOM 1658 O O . VAL A 1 206 ? 9.638 -11.029 -11.994 1.00 89.62 206 VAL A O 1
ATOM 1661 N N . VAL A 1 207 ? 10.956 -9.701 -13.229 1.00 90.06 207 VAL A N 1
ATOM 1662 C CA . VAL A 1 207 ? 10.590 -10.228 -14.535 1.00 90.06 207 VAL A CA 1
ATOM 1663 C C . VAL A 1 207 ? 11.436 -11.479 -14.816 1.00 90.06 207 VAL A C 1
ATOM 1665 O O . VAL A 1 207 ? 12.666 -11.376 -14.833 1.00 90.06 207 VAL A O 1
ATOM 1668 N N . PRO A 1 208 ? 10.830 -12.660 -15.059 1.00 89.12 208 PRO A N 1
ATOM 1669 C CA . PRO A 1 208 ? 11.581 -13.912 -15.188 1.00 89.12 208 PRO A CA 1
ATOM 1670 C C . PRO A 1 208 ? 12.613 -13.917 -16.319 1.00 89.12 208 PRO A C 1
ATOM 1672 O O . PRO A 1 208 ? 13.708 -14.442 -16.153 1.00 89.12 208 PRO A O 1
ATOM 1675 N N . SER A 1 209 ? 12.265 -13.342 -17.471 1.00 89.75 209 SER A N 1
ATOM 1676 C CA . SER A 1 209 ? 13.175 -13.158 -18.602 1.00 89.75 209 SER A CA 1
ATOM 1677 C C . SER A 1 209 ? 12.648 -12.070 -19.538 1.00 89.75 209 SER A C 1
ATOM 1679 O O . SER A 1 209 ? 11.496 -11.645 -19.429 1.00 89.75 209 SER A O 1
ATOM 1681 N N . LYS A 1 210 ? 13.462 -11.683 -20.524 1.00 89.38 210 LYS A N 1
ATOM 1682 C CA . LYS A 1 210 ? 13.085 -10.731 -21.582 1.00 89.38 210 LYS A CA 1
ATOM 1683 C C . LYS A 1 210 ? 11.841 -11.123 -22.397 1.00 89.38 210 LYS A C 1
ATOM 1685 O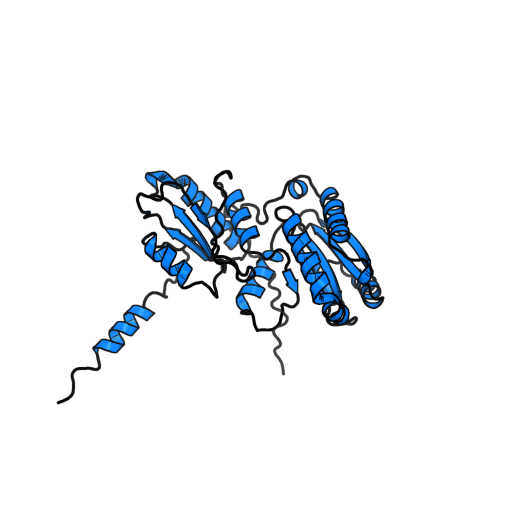 O . LYS A 1 210 ? 11.222 -10.266 -23.016 1.00 89.38 210 LYS A O 1
ATOM 1690 N N . ASP A 1 211 ? 11.465 -12.399 -22.386 1.00 88.81 211 ASP A N 1
ATOM 1691 C CA . ASP A 1 211 ? 10.313 -12.911 -23.137 1.00 88.81 211 ASP A CA 1
ATOM 1692 C C . ASP A 1 211 ? 8.985 -12.728 -22.373 1.00 88.81 211 ASP A C 1
ATOM 1694 O O . ASP A 1 211 ? 7.913 -13.019 -22.895 1.00 88.81 211 ASP A O 1
ATOM 1698 N N . HIS A 1 212 ? 9.035 -12.209 -21.139 1.00 87.75 212 HIS A N 1
ATOM 1699 C CA . HIS A 1 212 ? 7.888 -12.071 -20.239 1.00 87.75 212 HIS A CA 1
ATOM 1700 C C . HIS A 1 212 ? 7.389 -10.619 -20.140 1.00 87.75 212 HIS A C 1
ATOM 1702 O O . HIS A 1 212 ? 7.181 -10.088 -19.048 1.00 87.75 212 HIS A O 1
ATOM 1708 N N . SER A 1 213 ? 7.166 -9.963 -21.284 1.00 85.31 213 SER A N 1
ATOM 1709 C CA . SER A 1 213 ? 6.690 -8.566 -21.359 1.00 85.31 213 SER A CA 1
ATOM 1710 C C . SER A 1 213 ? 5.355 -8.316 -20.659 1.00 85.31 213 SER A C 1
ATOM 1712 O O . SER A 1 213 ? 5.112 -7.209 -20.187 1.00 85.31 213 SER A O 1
ATOM 1714 N N . LEU A 1 214 ? 4.536 -9.355 -20.501 1.00 84.31 214 LEU A N 1
ATOM 1715 C CA . LEU A 1 214 ? 3.264 -9.317 -19.783 1.00 84.31 214 LEU A CA 1
ATOM 1716 C C . LEU A 1 214 ? 3.390 -8.812 -18.336 1.00 84.31 214 LEU A C 1
ATOM 1718 O O . LEU A 1 214 ? 2.462 -8.195 -17.824 1.00 84.31 214 LEU A O 1
ATOM 1722 N N . TYR A 1 215 ? 4.542 -9.005 -17.687 1.00 84.69 215 TYR A N 1
ATOM 1723 C CA . TYR A 1 215 ? 4.777 -8.471 -16.342 1.00 84.69 215 TYR A CA 1
ATOM 1724 C C . TYR A 1 215 ? 4.753 -6.939 -16.308 1.00 84.69 215 TYR A C 1
ATOM 1726 O O . TYR A 1 215 ? 4.390 -6.370 -15.287 1.00 84.69 215 TYR A O 1
ATOM 1734 N N . LEU A 1 216 ? 5.098 -6.263 -17.409 1.00 84.56 216 LEU A N 1
ATOM 1735 C CA . LEU A 1 216 ? 5.101 -4.800 -17.487 1.00 84.56 216 LEU A CA 1
ATOM 1736 C C . LEU A 1 216 ? 3.686 -4.219 -17.561 1.00 84.56 216 LEU A C 1
ATOM 1738 O O . LEU A 1 216 ? 3.472 -3.090 -17.122 1.00 84.56 216 LEU A O 1
ATOM 1742 N N . GLN A 1 217 ? 2.707 -4.986 -18.056 1.00 82.62 217 GLN A N 1
ATOM 1743 C CA . GLN A 1 217 ? 1.317 -4.533 -18.212 1.00 82.62 217 GLN A CA 1
ATOM 1744 C C . GLN A 1 217 ? 0.649 -4.154 -16.887 1.00 82.62 217 GLN A C 1
ATOM 1746 O O . GLN A 1 217 ? -0.377 -3.481 -16.880 1.00 82.62 217 GLN A O 1
ATOM 1751 N N . THR A 1 218 ? 1.242 -4.525 -15.750 1.00 72.81 218 THR A N 1
ATOM 1752 C CA . THR A 1 218 ? 0.791 -4.063 -14.434 1.00 72.81 218 THR A CA 1
ATOM 1753 C C . THR A 1 218 ? 0.969 -2.556 -14.233 1.00 72.81 218 THR A C 1
ATOM 1755 O O . THR A 1 218 ? 0.334 -2.000 -13.342 1.00 72.81 218 THR A O 1
ATOM 1758 N N . ALA A 1 219 ? 1.845 -1.905 -15.008 1.00 81.25 219 ALA A N 1
ATOM 1759 C CA . ALA A 1 219 ? 2.199 -0.494 -14.841 1.00 81.25 219 ALA A CA 1
ATOM 1760 C C . ALA A 1 219 ? 2.315 0.297 -16.156 1.00 81.25 219 ALA A C 1
ATOM 1762 O O . ALA A 1 219 ? 2.485 1.520 -16.112 1.00 81.25 219 ALA A O 1
ATOM 1763 N N . VAL A 1 220 ? 2.259 -0.367 -17.317 1.00 82.06 220 VAL A N 1
ATOM 1764 C CA . VAL A 1 220 ? 2.429 0.269 -18.635 1.00 82.06 220 VAL A CA 1
ATOM 1765 C C . VAL A 1 220 ? 1.206 0.108 -19.518 1.00 82.06 220 VAL A C 1
ATOM 1767 O O . VAL A 1 220 ? 0.425 -0.825 -19.343 1.00 82.06 220 VAL A O 1
ATOM 1770 N N . ARG A 1 221 ? 1.020 1.041 -20.458 1.00 80.19 221 ARG A N 1
ATOM 1771 C CA . ARG A 1 221 ? -0.067 0.934 -21.437 1.00 80.19 221 ARG A CA 1
ATOM 1772 C C . ARG A 1 221 ? 0.257 -0.155 -22.448 1.00 80.19 221 ARG A C 1
ATOM 1774 O O . ARG A 1 221 ? 1.422 -0.389 -22.767 1.00 80.19 221 ARG A O 1
ATOM 1781 N N . GLU A 1 222 ? -0.797 -0.753 -22.986 1.00 80.88 222 GLU A N 1
ATOM 1782 C CA . GLU A 1 222 ? -0.691 -1.676 -24.109 1.00 80.88 222 GLU A CA 1
ATOM 1783 C C . GLU A 1 222 ? 0.101 -1.022 -25.254 1.00 80.88 222 GLU A C 1
ATOM 1785 O O . GLU A 1 222 ? -0.227 0.078 -25.707 1.00 80.88 222 GLU A O 1
ATOM 1790 N N . GLY A 1 223 ? 1.175 -1.684 -25.683 1.00 82.94 223 GLY A N 1
ATOM 1791 C CA . GLY A 1 223 ? 2.094 -1.219 -26.721 1.00 82.94 223 GLY A CA 1
ATOM 1792 C C . GLY A 1 223 ? 3.386 -0.568 -26.209 1.00 82.94 223 GLY A C 1
ATOM 1793 O O . GLY A 1 223 ? 4.326 -0.422 -26.991 1.00 82.94 223 GLY A O 1
ATOM 1794 N N . GLU A 1 224 ? 3.484 -0.202 -24.925 1.00 87.06 224 GLU A N 1
ATOM 1795 C CA . GLU A 1 224 ? 4.705 0.374 -24.330 1.00 87.06 224 GLU A CA 1
ATOM 1796 C C . GLU A 1 224 ? 5.690 -0.696 -23.822 1.00 87.06 224 GLU A C 1
ATOM 1798 O O . GLU A 1 224 ? 6.856 -0.399 -23.548 1.00 87.06 224 GLU A O 1
ATOM 1803 N N . GLU A 1 225 ? 5.257 -1.954 -23.693 1.00 90.69 225 GLU A N 1
ATOM 1804 C CA . GLU A 1 225 ? 6.002 -3.015 -23.007 1.00 90.69 225 GLU A CA 1
ATOM 1805 C C . GLU A 1 225 ? 7.371 -3.248 -23.639 1.00 90.69 225 GLU A C 1
ATOM 1807 O O . GLU A 1 225 ? 8.363 -3.445 -22.938 1.00 90.69 225 GLU A O 1
ATOM 1812 N N . LYS A 1 226 ? 7.441 -3.194 -24.974 1.00 89.81 226 LYS A N 1
ATOM 1813 C CA . LYS A 1 226 ? 8.681 -3.451 -25.706 1.00 89.81 226 LYS A CA 1
ATOM 1814 C C . LYS A 1 226 ? 9.777 -2.453 -25.337 1.00 89.81 226 LYS A C 1
ATOM 1816 O O . LYS A 1 226 ? 10.899 -2.868 -25.083 1.00 89.81 226 LYS A O 1
ATOM 1821 N N . GLN A 1 227 ? 9.450 -1.164 -25.250 1.00 92.31 227 GLN A N 1
ATOM 1822 C CA . GLN A 1 227 ? 10.426 -0.122 -24.920 1.00 92.31 227 GLN A CA 1
ATOM 1823 C C . GLN A 1 227 ? 11.068 -0.369 -23.550 1.00 92.31 227 GLN A C 1
ATOM 1825 O O . GLN A 1 227 ? 12.286 -0.267 -23.395 1.00 92.31 227 GLN A O 1
ATOM 1830 N N . TYR A 1 228 ? 10.252 -0.695 -22.548 1.00 93.75 228 TYR A N 1
ATOM 1831 C CA . TYR A 1 228 ? 10.745 -0.944 -21.197 1.00 93.75 228 TYR A CA 1
ATOM 1832 C C . TYR A 1 228 ? 11.457 -2.292 -21.090 1.00 93.75 228 TYR A C 1
ATOM 1834 O O . TYR A 1 228 ? 12.466 -2.389 -20.394 1.00 93.75 228 TYR A O 1
ATOM 1842 N N . MET A 1 229 ? 11.007 -3.310 -21.827 1.00 94.31 229 MET A N 1
ATOM 1843 C CA . MET A 1 229 ? 11.705 -4.590 -21.887 1.00 94.31 229 MET A CA 1
ATOM 1844 C C . MET A 1 229 ? 13.080 -4.470 -22.553 1.00 94.31 229 MET A C 1
ATOM 1846 O O . MET A 1 229 ? 14.045 -5.049 -22.061 1.00 94.31 229 MET A O 1
ATOM 1850 N N . ASP A 1 230 ? 13.197 -3.677 -23.619 1.00 93.88 230 ASP A N 1
ATOM 1851 C CA . ASP A 1 230 ? 14.476 -3.396 -24.276 1.00 93.88 230 ASP A CA 1
ATOM 1852 C C . ASP A 1 230 ? 15.442 -2.691 -23.304 1.00 93.88 230 ASP A C 1
ATOM 1854 O O . ASP A 1 230 ? 16.630 -3.020 -23.244 1.00 93.88 230 ASP A O 1
ATOM 1858 N N . ALA A 1 231 ? 14.934 -1.772 -22.471 1.00 94.25 231 ALA A N 1
ATOM 1859 C CA . ALA A 1 231 ? 15.725 -1.149 -21.414 1.00 94.25 231 ALA A CA 1
ATOM 1860 C C . ALA A 1 231 ? 16.199 -2.179 -20.374 1.00 94.25 231 ALA A C 1
ATOM 1862 O O . ALA A 1 231 ? 17.396 -2.231 -20.079 1.00 94.25 231 ALA A O 1
ATOM 1863 N N . LEU A 1 232 ? 15.302 -3.030 -19.869 1.00 93.81 232 LEU A N 1
ATOM 1864 C CA . LEU A 1 232 ? 15.645 -4.104 -18.933 1.00 93.81 232 LEU A CA 1
ATOM 1865 C C . LEU A 1 232 ? 16.717 -5.044 -19.505 1.00 93.81 232 LEU A C 1
ATOM 1867 O O . LEU A 1 232 ? 17.722 -5.322 -18.851 1.00 93.81 232 LEU A O 1
ATOM 1871 N N . ALA A 1 233 ? 16.553 -5.464 -20.761 1.00 91.88 233 ALA A N 1
ATOM 1872 C CA . ALA A 1 233 ? 17.494 -6.330 -21.467 1.00 91.88 233 ALA A CA 1
ATOM 1873 C C . ALA A 1 233 ? 18.883 -5.694 -21.668 1.00 91.88 233 ALA A C 1
ATOM 1875 O O . ALA A 1 233 ? 19.864 -6.411 -21.846 1.00 91.88 233 ALA A O 1
ATOM 1876 N N . SER A 1 234 ? 18.986 -4.362 -21.605 1.00 91.38 234 SER A N 1
ATOM 1877 C CA . SER A 1 234 ? 20.255 -3.621 -21.680 1.00 91.38 234 SER A CA 1
ATOM 1878 C C . SER A 1 234 ? 21.000 -3.500 -20.339 1.00 91.38 234 SER A C 1
ATOM 1880 O O . SER A 1 234 ? 21.955 -2.730 -20.237 1.00 91.38 234 SER A O 1
ATOM 1882 N N . GLY A 1 235 ? 20.568 -4.228 -19.301 1.00 88.12 235 GLY A N 1
ATOM 1883 C CA . GLY A 1 235 ? 21.183 -4.186 -17.968 1.00 88.12 235 GLY A CA 1
ATOM 1884 C C . GLY A 1 235 ? 20.710 -3.005 -17.114 1.00 88.12 235 GLY A C 1
ATOM 1885 O O . GLY A 1 235 ? 21.435 -2.520 -16.242 1.00 88.12 235 GLY A O 1
ATOM 1886 N N . ARG A 1 236 ? 19.503 -2.498 -17.384 1.00 93.06 236 ARG A N 1
ATOM 1887 C CA . ARG A 1 236 ? 18.857 -1.447 -16.589 1.00 93.06 236 ARG A CA 1
ATOM 1888 C C . ARG A 1 236 ? 17.744 -2.030 -15.729 1.00 93.06 236 ARG A C 1
ATOM 1890 O O . ARG A 1 236 ? 17.220 -3.101 -16.011 1.00 93.06 236 ARG A O 1
ATOM 1897 N N . LEU A 1 237 ? 17.342 -1.275 -14.719 1.00 94.81 237 LEU A N 1
ATOM 1898 C CA . LEU A 1 237 ? 16.021 -1.384 -14.113 1.00 94.81 237 LEU A CA 1
ATOM 1899 C C . LEU A 1 237 ? 15.121 -0.273 -14.644 1.00 94.81 237 LEU A C 1
ATOM 1901 O O . LEU A 1 237 ? 15.604 0.771 -15.094 1.00 94.81 237 LEU A O 1
ATOM 1905 N N . VAL A 1 238 ? 13.816 -0.496 -14.577 1.00 96.56 238 VAL A N 1
ATOM 1906 C CA . VAL A 1 238 ? 12.802 0.475 -14.997 1.00 96.56 238 VAL A CA 1
ATOM 1907 C C . VAL A 1 238 ? 11.975 0.869 -13.781 1.00 96.56 238 VAL A C 1
ATOM 1909 O O . VAL A 1 238 ? 11.522 0.003 -13.041 1.00 96.56 238 VAL A O 1
ATOM 1912 N N . ILE A 1 239 ? 11.778 2.166 -13.574 1.00 97.38 239 ILE A N 1
ATOM 1913 C CA . ILE A 1 239 ? 10.958 2.723 -12.497 1.00 97.38 239 ILE A CA 1
ATOM 1914 C C . ILE A 1 239 ? 9.750 3.395 -13.139 1.00 97.38 239 ILE A C 1
ATOM 1916 O O . ILE A 1 239 ? 9.912 4.160 -14.088 1.00 97.38 239 ILE A O 1
ATOM 1920 N N . ILE A 1 240 ? 8.549 3.099 -12.647 1.00 96.81 240 ILE A N 1
ATOM 1921 C CA . ILE A 1 240 ? 7.296 3.641 -13.176 1.00 96.81 240 ILE A CA 1
ATOM 1922 C C . ILE A 1 240 ? 6.418 4.105 -12.022 1.00 96.81 240 ILE A C 1
ATOM 1924 O O . ILE A 1 240 ? 5.970 3.300 -11.210 1.00 96.81 240 ILE A O 1
ATOM 1928 N N . GLY A 1 241 ? 6.148 5.403 -11.975 1.00 96.75 241 GLY A N 1
ATOM 1929 C CA . GLY A 1 241 ? 5.135 6.009 -11.128 1.00 96.75 241 GLY A CA 1
ATOM 1930 C C . GLY A 1 241 ? 3.782 5.965 -11.829 1.00 96.75 241 GLY A C 1
ATOM 1931 O O . GLY A 1 241 ? 3.674 6.307 -13.008 1.00 96.75 241 GLY A O 1
ATOM 1932 N N . TYR A 1 242 ? 2.745 5.544 -11.115 1.00 94.62 242 TYR A N 1
ATOM 1933 C CA . TYR A 1 242 ? 1.371 5.540 -11.601 1.00 94.62 242 TYR A CA 1
ATOM 1934 C C . TYR A 1 242 ? 0.393 5.874 -10.481 1.00 94.62 242 TYR A C 1
ATOM 1936 O O . TYR A 1 242 ? 0.390 5.228 -9.434 1.00 94.62 242 TYR A O 1
ATOM 1944 N N . ASP A 1 243 ? -0.462 6.866 -10.712 1.00 94.56 243 ASP A N 1
ATOM 1945 C CA . ASP A 1 243 ? -1.585 7.145 -9.830 1.00 94.56 243 ASP A CA 1
ATOM 1946 C C . ASP A 1 243 ? -2.880 6.545 -10.401 1.00 94.56 243 ASP A C 1
ATOM 1948 O O . ASP A 1 243 ? -3.350 7.016 -11.442 1.00 94.56 243 ASP A O 1
ATOM 1952 N N . PRO A 1 244 ? -3.492 5.537 -9.746 1.00 90.12 244 PRO A N 1
ATOM 1953 C CA . PRO A 1 244 ? -4.716 4.907 -10.243 1.00 90.12 244 PRO A CA 1
ATOM 1954 C C . PRO A 1 244 ? -5.914 5.861 -10.311 1.00 90.12 244 PRO A C 1
ATOM 1956 O O . PRO A 1 244 ? -6.810 5.638 -11.122 1.00 90.12 244 PRO A O 1
ATOM 1959 N N . VAL A 1 245 ? -5.938 6.914 -9.485 1.00 92.06 245 VAL A N 1
ATOM 1960 C CA . VAL A 1 245 ? -7.077 7.840 -9.400 1.00 92.06 245 VAL A CA 1
ATOM 1961 C C . VAL A 1 245 ? -7.026 8.890 -10.508 1.00 92.06 245 VAL A C 1
ATOM 1963 O O . VAL A 1 245 ? -8.008 9.082 -11.221 1.00 92.06 245 VAL A O 1
ATOM 1966 N N . SER A 1 246 ? -5.890 9.574 -10.676 1.00 93.31 246 SER A N 1
ATOM 1967 C CA . SER A 1 246 ? -5.742 10.620 -11.701 1.00 93.31 246 SER A CA 1
ATOM 1968 C C . SER A 1 246 ? -5.295 10.099 -13.068 1.00 93.31 246 SER A C 1
ATOM 1970 O O . SER A 1 246 ? -5.437 10.797 -14.071 1.00 93.31 246 SER A O 1
ATOM 1972 N N . GLY A 1 247 ? -4.725 8.894 -13.132 1.00 91.19 247 GLY A N 1
ATOM 1973 C CA . GLY A 1 247 ? -4.131 8.342 -14.347 1.00 91.19 247 GLY A CA 1
ATOM 1974 C C . GLY A 1 247 ? -2.769 8.943 -14.719 1.00 91.19 247 GLY A C 1
ATOM 1975 O O . GLY A 1 247 ? -2.226 8.585 -15.769 1.00 91.19 247 GLY A O 1
ATOM 1976 N N . ILE A 1 248 ? -2.215 9.841 -13.892 1.00 94.44 248 ILE A N 1
ATOM 1977 C CA . ILE A 1 248 ? -0.897 10.450 -14.106 1.00 94.44 248 ILE A CA 1
ATOM 1978 C C . ILE A 1 248 ? 0.194 9.384 -13.970 1.00 94.44 248 ILE A C 1
ATOM 1980 O O . ILE A 1 248 ? 0.135 8.506 -13.103 1.00 94.44 248 ILE A O 1
ATOM 1984 N N . ARG A 1 249 ? 1.196 9.467 -14.850 1.00 92.94 249 ARG A N 1
ATOM 1985 C CA . ARG A 1 249 ? 2.335 8.550 -14.907 1.00 92.94 249 ARG A CA 1
ATOM 1986 C C . ARG A 1 249 ? 3.642 9.300 -15.099 1.00 92.94 249 ARG A C 1
ATOM 1988 O O . ARG A 1 249 ? 3.667 10.331 -15.765 1.00 92.94 249 ARG A O 1
ATOM 1995 N N . ASP A 1 250 ? 4.704 8.712 -14.570 1.00 95.56 250 ASP A N 1
ATOM 1996 C CA . ASP A 1 250 ? 6.090 9.074 -14.853 1.00 95.56 250 ASP A CA 1
ATOM 1997 C C . ASP A 1 250 ? 6.926 7.793 -14.960 1.00 95.56 250 ASP A C 1
ATOM 1999 O O . ASP A 1 250 ? 6.572 6.773 -14.364 1.00 95.56 250 ASP A O 1
ATOM 2003 N N . ALA A 1 251 ? 7.996 7.799 -15.747 1.00 95.25 251 ALA A N 1
ATOM 2004 C CA . ALA A 1 251 ? 8.818 6.611 -15.938 1.00 95.25 251 ALA A CA 1
ATOM 2005 C C . ALA A 1 251 ? 10.261 6.946 -16.310 1.00 95.25 251 ALA A C 1
ATOM 2007 O O . ALA A 1 251 ? 10.527 7.825 -17.127 1.00 95.25 251 ALA A O 1
ATOM 2008 N N . GLU A 1 252 ? 11.196 6.157 -15.793 1.00 95.06 252 GLU A N 1
ATOM 2009 C CA . GLU A 1 252 ? 12.612 6.257 -16.134 1.00 95.06 252 GLU A CA 1
ATOM 2010 C C . GLU A 1 252 ? 13.300 4.888 -16.121 1.00 95.06 252 GLU A C 1
ATOM 2012 O O . GLU A 1 252 ? 12.830 3.933 -15.504 1.00 95.06 252 GLU A O 1
ATOM 2017 N N . ALA A 1 253 ? 14.441 4.784 -16.804 1.00 94.44 253 ALA A N 1
ATOM 2018 C CA . ALA A 1 253 ? 15.272 3.586 -16.793 1.00 94.44 253 ALA A CA 1
ATOM 2019 C C . ALA A 1 253 ? 16.689 3.921 -16.323 1.00 94.44 253 ALA A C 1
ATOM 2021 O O . ALA A 1 253 ? 17.350 4.807 -16.875 1.00 94.44 253 ALA A O 1
ATOM 2022 N N . ARG A 1 254 ? 17.189 3.184 -15.330 1.00 93.31 254 ARG A N 1
ATOM 2023 C CA . ARG A 1 254 ? 18.488 3.437 -14.691 1.00 93.31 254 ARG A CA 1
ATOM 2024 C C . ARG A 1 254 ? 19.387 2.219 -14.757 1.00 93.31 254 ARG A C 1
ATOM 2026 O O . ARG A 1 254 ? 18.918 1.088 -14.715 1.00 93.31 254 ARG A O 1
ATOM 2033 N N . PHE A 1 255 ? 20.692 2.454 -14.837 1.00 93.00 255 PHE A N 1
ATOM 2034 C CA . PHE A 1 255 ? 21.657 1.379 -14.639 1.00 93.00 255 PHE A CA 1
ATOM 2035 C C . PHE A 1 255 ? 21.536 0.843 -13.215 1.00 93.00 255 PHE A C 1
ATOM 2037 O O . PHE A 1 255 ? 21.425 1.620 -12.266 1.00 93.00 255 PHE A O 1
ATOM 2044 N N . ILE A 1 256 ? 21.566 -0.481 -13.073 1.00 89.81 256 ILE A N 1
ATOM 2045 C CA . ILE A 1 256 ? 21.371 -1.129 -11.773 1.00 89.81 256 ILE A CA 1
ATOM 2046 C C . ILE A 1 256 ? 22.472 -0.694 -10.795 1.00 89.81 256 ILE A C 1
ATOM 2048 O O . ILE A 1 256 ? 22.180 -0.442 -9.629 1.00 89.81 256 ILE A O 1
ATOM 2052 N N . ASP A 1 257 ? 23.706 -0.514 -11.277 1.00 88.06 257 ASP A N 1
ATOM 2053 C CA . ASP A 1 257 ? 24.874 -0.097 -10.486 1.00 88.06 257 ASP A CA 1
ATOM 2054 C C . ASP A 1 257 ? 24.760 1.280 -9.835 1.00 88.06 257 ASP A C 1
ATOM 2056 O O . ASP A 1 257 ? 25.349 1.505 -8.779 1.00 88.06 257 ASP A O 1
ATOM 2060 N N . THR A 1 258 ? 24.008 2.197 -10.441 1.00 89.50 258 THR A N 1
ATOM 2061 C CA . THR A 1 258 ? 23.835 3.558 -9.915 1.00 89.50 258 THR A CA 1
ATOM 2062 C C . THR A 1 258 ? 22.544 3.725 -9.122 1.00 89.50 258 THR A C 1
ATOM 2064 O O . THR A 1 258 ? 22.295 4.802 -8.582 1.00 89.50 258 THR A O 1
ATOM 2067 N N . PHE A 1 259 ? 21.726 2.677 -9.029 1.00 93.56 259 PHE A N 1
ATOM 2068 C CA . PHE A 1 259 ? 20.482 2.702 -8.278 1.00 93.56 259 PHE A CA 1
ATOM 2069 C C . PHE A 1 259 ? 20.720 2.551 -6.776 1.00 93.56 259 PHE A C 1
ATOM 2071 O O . PHE A 1 259 ? 21.361 1.607 -6.310 1.00 93.56 259 PHE A O 1
ATOM 2078 N N . ASN A 1 260 ? 20.170 3.498 -6.024 1.00 94.75 260 ASN A N 1
ATOM 2079 C CA . ASN A 1 260 ? 20.272 3.602 -4.573 1.00 94.75 260 ASN A CA 1
ATOM 2080 C C . ASN A 1 260 ? 19.069 4.371 -3.990 1.00 94.75 260 ASN A C 1
ATOM 2082 O O . ASN A 1 260 ? 18.239 4.907 -4.733 1.00 94.75 260 ASN A O 1
ATOM 2086 N N . ALA A 1 261 ? 18.999 4.453 -2.658 1.00 96.69 261 ALA A N 1
ATOM 2087 C CA . ALA A 1 261 ? 17.903 5.105 -1.940 1.00 96.69 261 ALA A CA 1
ATOM 2088 C C . ALA A 1 261 ? 17.698 6.574 -2.336 1.00 96.69 261 ALA A C 1
ATOM 2090 O O . ALA A 1 261 ? 16.560 6.989 -2.528 1.00 96.69 261 ALA A O 1
ATOM 2091 N N . GLU A 1 262 ? 18.772 7.344 -2.526 1.00 96.69 262 GLU A N 1
ATOM 2092 C CA . GLU A 1 262 ? 18.682 8.752 -2.933 1.00 96.69 262 GLU A CA 1
ATOM 2093 C C . GLU A 1 262 ? 18.036 8.892 -4.316 1.00 96.69 262 GLU A C 1
ATOM 2095 O O . GLU A 1 262 ? 17.116 9.687 -4.498 1.00 96.69 262 GLU A O 1
ATOM 2100 N N . SER A 1 263 ? 18.471 8.077 -5.280 1.00 95.06 263 SER A N 1
ATOM 2101 C CA . SER A 1 263 ? 17.942 8.117 -6.644 1.00 95.06 263 SER A CA 1
ATOM 2102 C C . SER A 1 263 ? 16.460 7.737 -6.712 1.00 95.06 263 SER A C 1
ATOM 2104 O O . SER A 1 263 ? 15.687 8.428 -7.376 1.00 95.06 263 SER A O 1
ATOM 2106 N N . LEU A 1 264 ? 16.045 6.689 -5.990 1.00 97.69 264 LEU A N 1
ATOM 2107 C CA . LEU A 1 264 ? 14.650 6.254 -5.957 1.00 97.69 264 LEU A CA 1
ATOM 2108 C C . LEU A 1 264 ? 13.776 7.254 -5.193 1.00 97.69 264 LEU A C 1
ATOM 2110 O O . LEU A 1 264 ? 12.698 7.601 -5.662 1.00 97.69 264 LEU A O 1
ATOM 2114 N N . LEU A 1 265 ? 14.244 7.771 -4.054 1.00 97.69 265 LEU A N 1
ATOM 2115 C CA . LEU A 1 265 ? 13.528 8.805 -3.308 1.00 97.69 265 LEU A CA 1
ATOM 2116 C C . LEU A 1 265 ? 13.382 10.091 -4.136 1.00 97.69 265 LEU A C 1
ATOM 2118 O O . LEU A 1 265 ? 12.337 10.740 -4.095 1.00 97.69 265 LEU A O 1
ATOM 2122 N N . GLY A 1 266 ? 14.402 10.440 -4.925 1.00 97.69 266 GLY A N 1
ATOM 2123 C CA . GLY A 1 266 ? 14.354 11.531 -5.895 1.00 97.69 266 GLY A CA 1
ATOM 2124 C C . GLY A 1 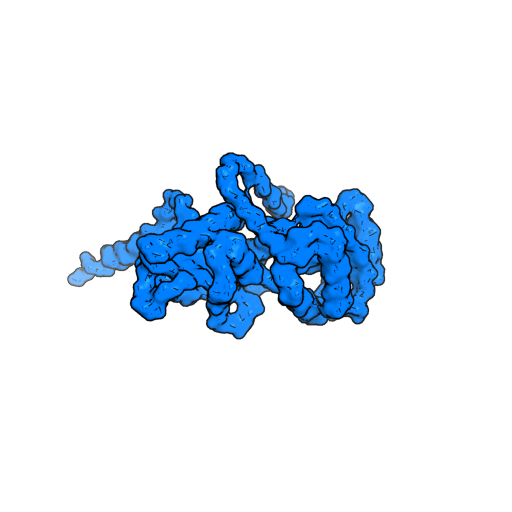266 ? 13.242 11.342 -6.927 1.00 97.69 266 GLY A C 1
ATOM 2125 O O . GLY A 1 266 ? 12.453 12.266 -7.134 1.00 97.69 266 GLY A O 1
ATOM 2126 N N . PHE A 1 267 ? 13.130 10.142 -7.506 1.00 98.25 267 PHE A N 1
ATOM 2127 C CA . PHE A 1 267 ? 12.022 9.788 -8.396 1.00 98.25 267 PHE A CA 1
ATOM 2128 C C . PHE A 1 267 ? 10.666 9.902 -7.688 1.00 98.25 267 PHE A C 1
ATOM 2130 O O . PHE A 1 267 ? 9.789 10.606 -8.177 1.00 98.25 267 PHE A O 1
ATOM 2137 N N . CYS A 1 268 ? 10.504 9.289 -6.509 1.00 98.25 268 CYS A N 1
ATOM 2138 C CA . CYS A 1 268 ? 9.254 9.331 -5.741 1.00 98.25 268 CYS A CA 1
ATOM 2139 C C . CYS A 1 268 ? 8.798 10.770 -5.457 1.00 98.25 268 CYS A C 1
ATOM 2141 O O . CYS A 1 268 ? 7.639 11.112 -5.676 1.00 98.25 268 CYS A O 1
ATOM 2143 N N . ASN A 1 269 ? 9.714 11.637 -5.021 1.00 97.94 269 ASN A N 1
ATOM 2144 C CA . ASN A 1 269 ? 9.415 13.041 -4.743 1.00 97.94 269 ASN A CA 1
ATOM 2145 C C . ASN A 1 269 ? 9.097 13.842 -6.011 1.00 97.94 269 ASN A C 1
ATOM 2147 O O . ASN A 1 269 ? 8.270 14.751 -5.968 1.00 97.94 269 ASN A O 1
ATOM 2151 N N . GLY A 1 270 ? 9.770 13.543 -7.126 1.00 98.00 270 GLY A N 1
ATOM 2152 C CA . GLY A 1 270 ? 9.467 14.134 -8.428 1.00 98.00 270 GLY A CA 1
ATOM 2153 C C . GLY A 1 270 ? 8.068 13.749 -8.894 1.00 98.00 270 GLY A C 1
ATOM 2154 O O . GLY A 1 270 ? 7.256 14.626 -9.178 1.00 98.00 270 GLY A O 1
ATOM 2155 N N . PHE A 1 271 ? 7.768 12.452 -8.863 1.00 98.31 271 PHE A N 1
ATOM 2156 C CA . PHE A 1 271 ? 6.473 11.902 -9.232 1.00 98.31 271 PHE A CA 1
ATOM 2157 C C . PHE A 1 271 ? 5.343 12.455 -8.358 1.00 98.31 271 PHE A C 1
ATOM 2159 O O . PHE A 1 271 ? 4.349 12.931 -8.897 1.00 98.31 271 PHE A O 1
ATOM 2166 N N . LEU A 1 272 ? 5.508 12.488 -7.028 1.00 97.62 272 LEU A N 1
ATOM 2167 C CA . LEU A 1 272 ? 4.491 13.002 -6.101 1.00 97.62 272 LEU A CA 1
ATOM 2168 C C . LEU A 1 272 ? 4.072 14.439 -6.441 1.00 97.62 272 LEU A C 1
ATOM 2170 O O . LEU A 1 272 ? 2.887 14.748 -6.420 1.00 97.62 272 LEU A O 1
ATOM 2174 N N . LYS A 1 273 ? 5.021 15.301 -6.829 1.00 97.62 273 LYS A N 1
ATOM 2175 C CA . LYS A 1 273 ? 4.751 16.700 -7.211 1.00 97.62 273 LYS A CA 1
ATOM 2176 C C . LYS A 1 273 ? 3.913 16.846 -8.482 1.00 97.62 273 LYS A C 1
ATOM 2178 O O . LYS A 1 273 ? 3.347 17.914 -8.700 1.00 97.62 273 LYS A O 1
ATOM 2183 N N . LEU A 1 274 ? 3.853 15.815 -9.326 1.00 97.31 274 LEU A N 1
ATOM 2184 C CA . LEU A 1 274 ? 3.008 15.801 -10.523 1.00 97.31 274 LEU A CA 1
ATOM 2185 C C . LEU A 1 274 ? 1.547 15.471 -10.197 1.00 97.31 274 LEU A C 1
ATOM 2187 O O . LEU A 1 274 ? 0.677 15.701 -11.034 1.00 97.31 274 LEU A O 1
ATOM 2191 N N . LEU A 1 275 ? 1.279 14.902 -9.019 1.00 97.50 275 LEU A N 1
ATOM 2192 C CA . LEU A 1 275 ? -0.032 14.379 -8.651 1.00 97.50 275 LEU A CA 1
ATOM 2193 C C . LEU A 1 275 ? -0.964 15.468 -8.110 1.00 97.50 275 LEU A C 1
ATOM 2195 O O . LEU A 1 275 ? -0.501 16.542 -7.728 1.00 97.50 275 LEU A O 1
ATOM 2199 N N . PRO A 1 276 ? -2.281 15.216 -8.038 1.00 95.81 276 PRO A N 1
ATOM 2200 C CA 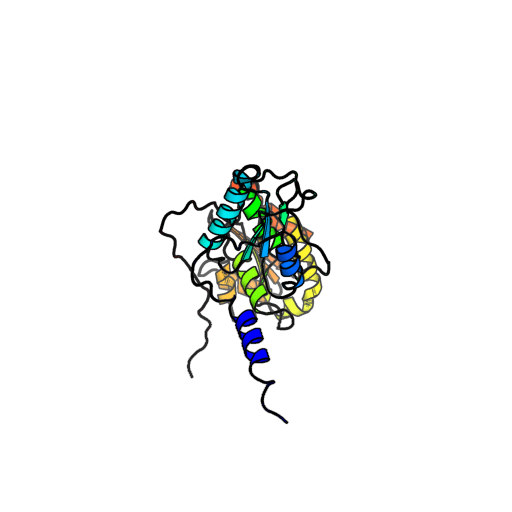. PRO A 1 276 ? -3.205 16.152 -7.410 1.00 95.81 276 PRO A CA 1
ATOM 2201 C C . PRO A 1 276 ? -2.910 16.355 -5.912 1.00 95.81 276 PRO A C 1
ATOM 2203 O O . PRO A 1 276 ? -2.255 15.536 -5.265 1.00 95.81 276 PRO A O 1
ATOM 2206 N N . GLU A 1 277 ? -3.400 17.465 -5.359 1.00 95.56 277 GLU A N 1
ATOM 2207 C CA . GLU A 1 277 ? -3.090 17.911 -3.992 1.00 95.56 277 GLU A CA 1
ATOM 2208 C C . GLU A 1 277 ? -3.467 16.883 -2.911 1.00 95.56 277 GLU A C 1
ATOM 2210 O O . GLU A 1 277 ? -2.744 16.719 -1.930 1.00 95.56 277 GLU A O 1
ATOM 2215 N N . ASP A 1 278 ? -4.560 16.141 -3.093 1.00 93.31 278 ASP A N 1
ATOM 2216 C CA . ASP A 1 278 ? -4.974 15.099 -2.152 1.00 93.31 278 ASP A CA 1
ATOM 2217 C C . ASP A 1 278 ? -3.943 13.962 -2.061 1.00 93.31 278 ASP A C 1
ATOM 2219 O O . ASP A 1 278 ? -3.646 13.487 -0.966 1.00 93.31 278 ASP A O 1
ATOM 2223 N N . ALA A 1 279 ? -3.345 13.561 -3.187 1.00 93.94 279 ALA A N 1
ATOM 2224 C CA . ALA A 1 279 ? -2.263 12.582 -3.217 1.00 93.94 279 ALA A CA 1
ATOM 2225 C C . ALA A 1 279 ? -0.998 13.127 -2.536 1.00 93.94 279 ALA A C 1
ATOM 2227 O O . ALA A 1 279 ? -0.398 12.438 -1.710 1.00 93.94 279 ALA A O 1
ATOM 2228 N N . GLN A 1 280 ? -0.634 14.380 -2.833 1.00 95.62 280 GLN A N 1
ATOM 2229 C CA . GLN A 1 280 ? 0.522 15.059 -2.232 1.00 95.62 280 GLN A CA 1
ATOM 2230 C C . GLN A 1 280 ? 0.410 15.185 -0.710 1.00 95.62 280 GLN A C 1
ATOM 2232 O O . GLN A 1 280 ? 1.413 15.073 -0.010 1.00 95.62 280 GLN A O 1
ATOM 2237 N N . ASN A 1 281 ? -0.808 15.355 -0.197 1.00 92.50 281 ASN A N 1
ATOM 2238 C CA . ASN A 1 281 ? -1.096 15.461 1.233 1.00 92.50 281 ASN A CA 1
ATOM 2239 C C . ASN A 1 281 ? -1.355 14.104 1.913 1.00 92.50 281 ASN A C 1
ATOM 2241 O O . ASN A 1 281 ? -1.766 14.060 3.072 1.00 92.50 281 ASN A O 1
ATOM 2245 N N . GLY A 1 282 ? -1.111 12.993 1.214 1.00 88.56 282 GLY A N 1
ATOM 2246 C CA . GLY A 1 282 ? -1.313 11.650 1.744 1.00 88.56 282 GLY A CA 1
ATOM 2247 C C . GLY A 1 282 ? -2.779 11.229 1.726 1.00 88.56 282 GLY A C 1
ATOM 2248 O O . GLY A 1 282 ? -3.408 11.076 2.774 1.00 88.56 282 GLY A O 1
ATOM 2249 N N . ARG A 1 283 ? -3.316 10.978 0.529 1.00 91.50 283 ARG A N 1
ATOM 2250 C CA . ARG A 1 283 ? -4.665 10.432 0.297 1.00 91.50 283 ARG A CA 1
ATOM 2251 C C . ARG A 1 283 ? -4.919 9.153 1.110 1.00 91.50 283 ARG A C 1
ATOM 2253 O O . ARG A 1 283 ? -4.005 8.382 1.397 1.00 91.50 283 ARG A O 1
ATOM 2260 N N . SER A 1 284 ? -6.176 8.919 1.502 1.00 90.81 284 SER A N 1
ATOM 2261 C CA . SER A 1 284 ? -6.580 7.649 2.123 1.00 90.81 284 SER A CA 1
ATOM 2262 C C . SER A 1 284 ? -6.398 6.484 1.139 1.00 90.81 284 SER A C 1
ATOM 2264 O O . SER A 1 284 ? -6.867 6.603 0.007 1.00 90.81 284 SER A O 1
ATOM 2266 N N . PRO A 1 285 ? -5.797 5.349 1.546 1.00 91.81 285 PRO A N 1
ATOM 2267 C CA . PRO A 1 285 ? -5.666 4.176 0.678 1.00 91.81 285 PRO A CA 1
ATOM 2268 C C . PRO A 1 285 ? -7.019 3.621 0.235 1.00 91.81 285 PRO A C 1
ATOM 2270 O O . PRO A 1 285 ? -7.145 3.136 -0.887 1.00 91.81 285 PRO A O 1
ATOM 2273 N N . PHE A 1 286 ? -8.027 3.743 1.100 1.00 90.50 286 PHE A N 1
ATOM 2274 C CA . PHE A 1 286 ? -9.408 3.390 0.815 1.00 90.50 286 PHE A CA 1
ATOM 2275 C C . PHE A 1 286 ? -10.299 4.592 1.155 1.00 90.50 286 PHE A C 1
ATOM 2277 O O . PHE A 1 286 ? -10.483 4.913 2.336 1.00 90.50 286 PHE A O 1
ATOM 2284 N N . PRO A 1 287 ? -10.833 5.310 0.155 1.00 82.38 287 PRO A N 1
ATOM 2285 C CA . PRO A 1 287 ? -11.911 6.266 0.368 1.00 82.38 287 PRO A CA 1
ATOM 2286 C C . PRO A 1 287 ? -13.082 5.612 1.103 1.00 82.38 287 PRO A C 1
ATOM 2288 O O . PRO A 1 287 ? -13.494 4.504 0.741 1.00 82.38 287 PRO A O 1
ATOM 2291 N N . ILE A 1 288 ? -13.618 6.302 2.115 1.00 80.06 288 ILE A N 1
ATOM 2292 C CA . ILE A 1 288 ? -14.728 5.804 2.935 1.00 80.06 288 ILE A CA 1
ATOM 2293 C C . ILE A 1 288 ? -15.947 5.610 2.032 1.00 80.06 288 ILE A C 1
ATOM 2295 O O . ILE A 1 288 ? -16.573 6.571 1.583 1.00 80.06 288 ILE A O 1
ATOM 2299 N N . LYS A 1 289 ? -16.291 4.350 1.772 1.00 65.44 289 LYS A N 1
ATOM 2300 C CA . LYS A 1 289 ? -17.524 3.979 1.084 1.00 65.44 289 LYS A CA 1
ATOM 2301 C C . LYS A 1 289 ? -18.600 3.770 2.141 1.00 65.44 289 LYS A C 1
ATOM 2303 O O . LYS A 1 289 ? -18.718 2.688 2.707 1.00 65.44 289 LYS A O 1
ATOM 2308 N N . TYR A 1 290 ? -19.406 4.796 2.400 1.00 53.59 290 TYR A N 1
ATOM 2309 C CA . TYR A 1 290 ? -20.711 4.565 3.019 1.00 53.59 290 TYR A CA 1
ATOM 2310 C C . TYR A 1 290 ? -21.503 3.698 2.044 1.00 53.59 290 TYR A C 1
ATOM 2312 O O . TYR A 1 290 ? -21.612 4.074 0.881 1.00 53.59 290 TYR A O 1
ATOM 2320 N N . PHE A 1 291 ? -21.957 2.518 2.480 1.00 46.56 291 PHE A N 1
ATOM 2321 C CA . PHE A 1 291 ? -22.624 1.521 1.639 1.00 46.56 291 PHE A CA 1
ATOM 2322 C C . PHE A 1 291 ? -23.557 2.156 0.599 1.00 46.56 291 PHE A C 1
ATOM 2324 O O . PHE A 1 291 ? -24.696 2.509 0.903 1.00 46.56 291 PHE A O 1
ATOM 2331 N N . ASP A 1 292 ? -23.099 2.199 -0.648 1.00 33.56 292 ASP A N 1
ATOM 2332 C CA . ASP A 1 292 ? -23.987 2.117 -1.789 1.00 33.56 292 ASP A CA 1
ATOM 2333 C C . ASP A 1 292 ? -23.984 0.648 -2.214 1.00 33.56 292 ASP A C 1
ATOM 2335 O O . ASP A 1 292 ? -22.932 0.015 -2.331 1.00 33.56 292 ASP A O 1
ATOM 2339 N N . LYS A 1 293 ? -25.167 0.052 -2.373 1.00 38.03 293 LYS A N 1
ATOM 2340 C CA . LYS A 1 293 ? -25.389 -1.399 -2.559 1.00 38.03 293 LYS A CA 1
ATOM 2341 C C . LYS A 1 293 ? -24.781 -1.990 -3.849 1.00 38.03 293 LYS A C 1
ATOM 2343 O O . LYS A 1 293 ? -25.183 -3.073 -4.277 1.00 38.03 293 LYS A O 1
ATOM 2348 N N . ARG A 1 294 ? -23.847 -1.314 -4.518 1.00 37.50 294 ARG A N 1
ATOM 2349 C CA . ARG A 1 294 ? -23.264 -1.736 -5.794 1.00 37.50 294 ARG A CA 1
ATOM 2350 C C . ARG A 1 294 ? -21.781 -1.405 -5.861 1.00 37.50 294 ARG A C 1
ATOM 2352 O O . ARG A 1 294 ? -21.390 -0.270 -6.088 1.00 37.50 294 ARG A O 1
ATOM 2359 N N . GLY A 1 295 ? -20.971 -2.450 -5.749 1.00 32.53 295 GLY A N 1
ATOM 2360 C CA . GLY A 1 295 ? -19.537 -2.377 -5.990 1.00 32.53 295 GLY A CA 1
ATOM 2361 C C . GLY A 1 295 ? -18.873 -3.745 -6.066 1.00 32.53 295 GLY A C 1
ATOM 2362 O O . GLY A 1 295 ? -17.782 -3.912 -5.543 1.00 32.53 295 GLY A O 1
ATOM 2363 N N . LYS A 1 296 ? -19.513 -4.745 -6.694 1.00 38.97 296 LYS A N 1
ATOM 2364 C CA . LYS A 1 296 ? -18.772 -5.922 -7.169 1.00 38.97 296 LYS A CA 1
ATOM 2365 C C . LYS A 1 296 ? -17.855 -5.455 -8.295 1.00 38.97 296 LYS A C 1
ATOM 2367 O O . LYS A 1 296 ? -18.336 -5.297 -9.406 1.00 38.97 296 LYS A O 1
ATOM 2372 N N . ASN A 1 297 ? -16.577 -5.256 -8.001 1.00 31.41 297 ASN A N 1
ATOM 2373 C CA . ASN A 1 297 ? -15.501 -5.280 -8.989 1.00 31.41 297 ASN A CA 1
ATOM 2374 C C . ASN A 1 297 ? -14.280 -5.958 -8.361 1.00 31.41 297 ASN A C 1
ATOM 2376 O O . ASN A 1 297 ? -13.276 -5.337 -8.031 1.00 31.41 297 ASN A O 1
ATOM 2380 N N . THR A 1 298 ? -14.380 -7.273 -8.191 1.00 33.00 298 THR A N 1
ATOM 2381 C CA . THR A 1 298 ? -13.218 -8.144 -8.066 1.00 33.00 298 THR A CA 1
ATOM 2382 C C . THR A 1 298 ? -12.623 -8.351 -9.458 1.00 33.00 298 THR A C 1
ATOM 2384 O O . THR A 1 298 ? -13.035 -9.244 -10.193 1.00 33.00 298 THR A O 1
ATOM 2387 N N . VAL A 1 299 ? -11.609 -7.564 -9.825 1.00 30.59 299 VAL A N 1
ATOM 2388 C CA . VAL A 1 299 ? -10.601 -8.056 -10.776 1.00 30.59 299 VAL A CA 1
ATOM 2389 C C . VAL A 1 299 ? -9.629 -8.894 -9.951 1.00 30.59 299 VAL A C 1
ATOM 2391 O O . VAL A 1 299 ? -8.638 -8.413 -9.408 1.00 30.59 299 VAL A O 1
ATOM 2394 N N . GLY A 1 300 ? -9.998 -10.156 -9.745 1.00 29.92 300 GLY A N 1
ATOM 2395 C CA . GLY A 1 300 ? -9.075 -11.165 -9.254 1.00 29.92 300 GLY A CA 1
ATOM 2396 C C . GLY A 1 300 ? -8.104 -11.517 -10.374 1.00 29.92 300 GLY A C 1
ATOM 2397 O O . GLY A 1 300 ? -8.531 -11.955 -11.440 1.00 29.92 300 GLY A O 1
ATOM 2398 N N . LEU A 1 301 ? -6.801 -11.400 -10.117 1.00 29.52 301 LEU A N 1
ATOM 2399 C CA . LEU A 1 301 ? -5.737 -12.007 -10.928 1.00 29.52 301 LEU A CA 1
ATOM 2400 C C . LEU A 1 301 ? -5.700 -13.543 -10.758 1.00 29.52 301 LEU A C 1
ATOM 2402 O O . LEU A 1 301 ? -4.649 -14.172 -10.732 1.00 29.52 301 LEU A O 1
ATOM 2406 N N . GLY A 1 302 ? -6.873 -14.172 -10.675 1.00 30.25 302 GLY A N 1
ATOM 2407 C CA . GLY A 1 302 ? -7.055 -15.612 -10.769 1.00 30.25 302 GLY A CA 1
ATOM 2408 C C . GLY A 1 302 ? -7.244 -16.014 -12.225 1.00 30.25 302 GLY A C 1
ATOM 2409 O O . GLY A 1 302 ? -8.355 -16.347 -12.625 1.00 30.25 302 GLY A O 1
ATOM 2410 N N . LYS A 1 303 ? -6.179 -15.948 -13.033 1.00 31.27 303 LYS A N 1
ATOM 2411 C CA . LYS A 1 303 ? -6.159 -16.560 -14.378 1.00 31.27 303 LYS A CA 1
ATOM 2412 C C . LYS A 1 303 ? -4.876 -17.316 -14.739 1.00 31.27 303 LYS A C 1
ATOM 2414 O O . LYS A 1 303 ? -4.758 -17.777 -15.866 1.00 31.27 303 LYS A O 1
ATOM 2419 N N . TYR A 1 304 ? -3.996 -17.570 -13.768 1.00 32.59 304 TYR A N 1
ATOM 2420 C CA . TYR A 1 304 ? -2.941 -18.589 -13.890 1.00 32.59 304 TYR A CA 1
ATOM 2421 C C . TYR A 1 304 ? -3.244 -19.864 -13.092 1.00 32.59 304 TYR A C 1
ATOM 2423 O O . TYR A 1 304 ? -2.339 -20.607 -12.722 1.00 32.59 304 TYR A O 1
ATOM 2431 N N . SER A 1 305 ? -4.527 -20.166 -12.853 1.00 32.09 305 SER A N 1
ATOM 2432 C CA . SER A 1 305 ? -4.924 -21.537 -12.537 1.00 32.09 305 SER A CA 1
ATOM 2433 C C . SER A 1 305 ? -4.732 -22.377 -13.800 1.00 32.09 305 SER A C 1
ATOM 2435 O O . SER A 1 305 ? -5.623 -22.470 -14.646 1.00 32.09 305 SER A O 1
ATOM 2437 N N . HIS A 1 306 ? -3.548 -22.954 -13.948 1.00 31.73 306 HIS A N 1
ATOM 2438 C CA . HIS A 1 306 ? -3.336 -24.065 -14.857 1.00 31.73 306 HIS A CA 1
ATOM 2439 C C . HIS A 1 306 ? -4.374 -25.157 -14.579 1.00 31.73 306 HIS A C 1
ATOM 2441 O O . HIS A 1 306 ? -4.409 -25.735 -13.492 1.00 31.73 306 HIS A O 1
ATOM 2447 N N . LYS A 1 307 ? -5.193 -25.447 -15.587 1.00 30.12 307 LYS A N 1
ATOM 2448 C CA . LYS A 1 307 ? -5.789 -26.759 -15.815 1.00 30.12 307 LYS A CA 1
ATOM 2449 C C . LYS A 1 307 ? -5.804 -27.028 -17.316 1.00 30.12 307 LYS A C 1
ATOM 2451 O O . LYS A 1 307 ? -6.034 -26.103 -18.088 1.00 30.12 307 LYS A O 1
ATOM 2456 N N . GLU A 1 308 ? -5.617 -28.312 -17.624 1.00 28.61 308 GLU A N 1
ATOM 2457 C CA . GLU A 1 308 ? -5.549 -28.993 -18.930 1.00 28.61 308 GLU A CA 1
ATOM 2458 C C . GLU A 1 308 ? -4.112 -29.052 -19.488 1.00 28.61 308 GLU A C 1
ATOM 2460 O O . GLU A 1 308 ? -3.513 -28.019 -19.768 1.00 28.61 308 GLU A O 1
ATOM 2465 N N . LEU A 1 309 ? -3.443 -30.212 -19.588 1.00 31.95 309 LEU A N 1
ATOM 2466 C CA . LEU A 1 309 ? -3.862 -31.625 -19.697 1.00 31.95 309 LEU A CA 1
ATOM 2467 C C . LEU A 1 309 ? -3.137 -32.544 -18.700 1.00 31.95 309 LEU A C 1
ATOM 2469 O O . LEU A 1 309 ? -1.935 -32.305 -18.449 1.00 31.95 309 LEU A O 1
#

Foldseek 3Di:
DDDDPDPVPVVVVCVVVVPPDDPDDDLAAEDAEPVRQVVCLVVVLAPAQEKEKEAADCVQGVQLVVLLSLLSVLCVLLVLVRHHYYYYRHYDPVDPDIWIWTQQDPPDPDRDTGIQDPPDDRGNLSSNLSSLLRLAALAQEPPDDDDPRPPPSSVSNVCSQLRFQAKEKEKEAEQVLCVVCVVQVVVLSRVLSVVCRLQHHYYYYHQPALVRLVSCVSADDPPCSNVQSVLNVVQWMKIKIARPPPRDIDIDIGHSVPDGNVVVNVVVVVSQVVDDPCSVNRHRRGDRDPDDPDDPDPPPPPPPPDDDD